Protein AF-A0A072PCY0-F1 (afdb_monomer_lite)

Organism: NCBI:txid1182545

InterPro domains:
  IPR051957 Cysteine-rich secretory LCCL domain-containing protein [PTHR31331] (2-323)

Structure (mmCIF, N/CA/C/O backbone):
data_AF-A0A072PCY0-F1
#
_entry.id   AF-A0A072PCY0-F1
#
loop_
_atom_site.group_PDB
_atom_site.id
_atom_site.type_symbol
_atom_site.label_atom_id
_atom_site.label_alt_id
_atom_site.label_comp_id
_atom_site.label_asym_id
_atom_site.label_entity_id
_atom_site.label_seq_id
_atom_site.pdbx_PDB_ins_code
_atom_site.Cartn_x
_atom_site.Cartn_y
_atom_site.Cartn_z
_atom_site.occupancy
_atom_site.B_iso_or_equiv
_atom_site.auth_seq_id
_atom_site.auth_comp_id
_atom_site.auth_asym_id
_atom_site.auth_atom_id
_atom_site.pdbx_PDB_model_num
ATOM 1 N N . MET A 1 1 ? 7.243 19.744 9.064 1.00 55.22 1 MET A N 1
ATOM 2 C CA . MET A 1 1 ? 6.684 19.142 10.300 1.00 55.22 1 MET A CA 1
ATOM 3 C C . MET A 1 1 ? 7.393 17.826 10.556 1.00 55.22 1 MET A C 1
ATOM 5 O O . MET A 1 1 ? 7.639 17.106 9.602 1.00 55.22 1 MET A O 1
ATOM 9 N N . SER A 1 2 ? 7.743 17.529 11.807 1.00 73.31 2 SER A N 1
ATOM 10 C CA . SER A 1 2 ? 8.363 16.251 12.183 1.00 73.31 2 SER A CA 1
ATOM 11 C C . SER A 1 2 ? 7.297 15.157 12.348 1.00 73.31 2 SER A C 1
ATOM 13 O O . SER A 1 2 ? 6.155 15.446 12.725 1.00 73.31 2 SER A O 1
ATOM 15 N N . ILE A 1 3 ? 7.662 13.894 12.121 1.00 78.81 3 ILE A N 1
ATOM 16 C CA . ILE A 1 3 ? 6.814 12.720 12.400 1.00 78.81 3 ILE A CA 1
ATOM 17 C C . ILE A 1 3 ? 6.257 12.798 13.831 1.00 78.81 3 ILE A C 1
ATOM 19 O O . ILE A 1 3 ? 5.054 12.646 14.044 1.00 78.81 3 ILE A O 1
ATOM 23 N N . ALA A 1 4 ? 7.105 13.172 14.797 1.00 76.50 4 ALA A N 1
ATOM 24 C CA . ALA A 1 4 ? 6.719 13.336 16.197 1.00 76.50 4 ALA A CA 1
ATOM 25 C C . ALA A 1 4 ? 5.616 14.391 16.387 1.00 76.50 4 ALA A C 1
ATOM 27 O O . ALA A 1 4 ? 4.654 14.156 17.114 1.00 76.50 4 ALA A O 1
ATOM 28 N N . THR A 1 5 ? 5.702 15.529 15.689 1.00 76.44 5 THR A N 1
ATOM 29 C CA . THR A 1 5 ? 4.671 16.580 15.779 1.00 76.44 5 THR A CA 1
ATOM 30 C C . THR A 1 5 ? 3.332 16.130 15.199 1.00 76.44 5 THR A C 1
ATOM 32 O O . THR A 1 5 ? 2.288 16.493 15.729 1.00 76.44 5 THR A O 1
ATOM 35 N N . THR A 1 6 ? 3.352 15.286 14.164 1.00 78.44 6 THR A N 1
ATOM 36 C CA . THR A 1 6 ? 2.127 14.757 13.552 1.00 78.44 6 THR A CA 1
ATOM 37 C C . THR A 1 6 ? 1.477 13.707 14.448 1.00 78.44 6 THR A C 1
ATOM 39 O O . THR A 1 6 ? 0.273 13.756 14.645 1.00 78.44 6 THR A O 1
ATOM 42 N N . ILE A 1 7 ? 2.255 12.808 15.065 1.00 78.62 7 ILE A N 1
ATOM 43 C CA . ILE A 1 7 ? 1.734 11.788 15.998 1.00 78.62 7 ILE A CA 1
ATOM 44 C C . ILE A 1 7 ? 1.055 12.427 17.220 1.00 78.62 7 ILE A C 1
ATOM 46 O O . ILE A 1 7 ? 0.099 11.869 17.757 1.00 78.62 7 ILE A O 1
ATOM 50 N N . LEU A 1 8 ? 1.512 13.610 17.641 1.00 78.25 8 LEU A N 1
ATOM 51 C CA . LEU A 1 8 ? 0.936 14.361 18.759 1.00 78.25 8 LEU A CA 1
ATOM 52 C C . LEU A 1 8 ? -0.260 15.248 18.365 1.00 78.25 8 LEU A C 1
ATOM 54 O O . LEU A 1 8 ? -0.908 15.802 19.252 1.00 78.25 8 LEU A O 1
ATOM 58 N N . LEU A 1 9 ? -0.610 15.342 17.075 1.00 79.44 9 LEU A N 1
ATOM 59 C CA . LEU A 1 9 ? -1.763 16.105 16.574 1.00 79.44 9 LEU A CA 1
ATOM 60 C C . LEU A 1 9 ? -3.090 15.811 17.314 1.00 79.44 9 LEU A C 1
ATOM 62 O O . LEU A 1 9 ? -3.794 16.769 17.636 1.00 79.44 9 LEU A O 1
ATOM 66 N N . PRO A 1 10 ? -3.430 14.555 17.682 1.00 79.25 10 PRO A N 1
ATOM 67 C CA . PRO A 1 10 ? -4.676 14.245 18.391 1.00 79.25 10 PRO A CA 1
ATOM 68 C C . PRO A 1 10 ? -4.754 14.812 19.814 1.00 79.25 10 PRO A C 1
ATOM 70 O O . PRO A 1 10 ? -5.796 14.719 20.462 1.00 79.25 10 PRO A O 1
ATOM 73 N N . LEU A 1 11 ? -3.652 15.350 20.353 1.00 76.88 11 LEU A N 1
ATOM 74 C CA . LEU A 1 11 ? -3.661 16.043 21.642 1.00 76.88 11 LEU A CA 1
ATOM 75 C C . LEU A 1 11 ? -4.241 17.458 21.532 1.00 76.88 11 LEU A C 1
ATOM 77 O O . LEU A 1 11 ? -4.737 17.980 22.532 1.00 76.88 11 LEU A O 1
ATOM 81 N N . PHE A 1 12 ? -4.194 18.049 20.336 1.00 77.94 12 PHE A N 1
ATOM 82 C CA . PHE A 1 12 ? -4.581 19.435 20.073 1.00 77.94 12 PHE A CA 1
ATOM 83 C C . PHE A 1 12 ? -5.841 19.529 19.209 1.00 77.94 12 PHE A C 1
ATOM 85 O O . PHE A 1 12 ? -6.680 20.395 19.452 1.00 77.94 12 PHE A O 1
ATOM 92 N N . GLU A 1 13 ? -6.008 18.614 18.252 1.00 77.25 13 GLU A N 1
ATOM 93 C CA . GLU A 1 13 ? -7.167 18.567 17.364 1.00 77.25 13 GLU A CA 1
ATOM 94 C C . GLU A 1 13 ? -8.293 17.722 17.972 1.00 77.25 13 GLU A C 1
ATOM 96 O O . GLU A 1 13 ? -8.093 16.568 18.355 1.00 77.25 13 GLU A O 1
ATOM 101 N N . LYS A 1 14 ? -9.496 18.300 18.066 1.00 71.62 14 LYS A N 1
ATOM 102 C CA . LYS A 1 14 ? -10.673 17.621 18.639 1.00 71.62 14 LYS A CA 1
ATOM 103 C C . LYS A 1 14 ? -11.536 16.957 17.568 1.00 71.62 14 LYS A C 1
ATOM 105 O O . LYS A 1 14 ? -12.314 16.063 17.894 1.00 71.62 14 LYS A O 1
ATOM 110 N N . SER A 1 15 ? -11.419 17.384 16.310 1.00 81.31 15 SER A N 1
ATOM 111 C CA . SER A 1 15 ? -12.177 16.821 15.197 1.00 81.31 15 SER A CA 1
ATOM 112 C C . SER A 1 15 ? -11.509 15.560 14.647 1.00 81.31 15 SER A C 1
ATOM 114 O O . SER A 1 15 ? -10.400 15.621 14.119 1.00 81.31 15 SER A O 1
ATOM 116 N N . SER A 1 16 ? -12.210 14.421 14.695 1.00 81.31 16 SER A N 1
ATOM 117 C CA . SER A 1 16 ? -11.769 13.164 14.063 1.00 81.31 16 SER A CA 1
ATOM 118 C C . SER A 1 16 ? -11.502 13.339 12.566 1.00 81.31 16 SER A C 1
ATOM 120 O O . SER A 1 16 ? -10.479 12.889 12.057 1.00 81.31 16 SER A O 1
ATOM 122 N N . THR A 1 17 ? -12.389 14.056 11.872 1.00 84.75 17 THR A N 1
ATOM 123 C CA . THR A 1 17 ? -12.259 14.315 10.433 1.00 84.75 17 THR A CA 1
ATOM 124 C C . THR A 1 17 ? -11.087 15.251 10.145 1.00 84.75 17 THR A C 1
ATOM 126 O O . THR A 1 17 ? -10.336 15.017 9.204 1.00 84.75 17 THR A O 1
ATOM 129 N N . GLY A 1 18 ? -10.887 16.284 10.973 1.00 83.75 18 GLY A N 1
ATOM 130 C CA . GLY A 1 18 ? -9.749 17.196 10.838 1.00 83.75 18 GLY A CA 1
ATOM 131 C C . GLY A 1 18 ? -8.416 16.476 11.039 1.00 83.75 18 GLY A C 1
ATOM 132 O O . GLY A 1 18 ? -7.523 16.582 10.200 1.00 83.75 18 GLY A O 1
ATOM 133 N N . CYS A 1 19 ? -8.314 15.676 12.104 1.00 84.00 19 CYS A N 1
ATOM 134 C CA . CYS A 1 19 ? -7.121 14.890 12.403 1.00 84.00 19 CYS A CA 1
ATOM 135 C C . CYS A 1 19 ? -6.789 13.914 11.265 1.00 84.00 19 CYS A C 1
ATOM 137 O O . CYS A 1 19 ? -5.645 13.875 10.814 1.00 84.00 19 CYS A O 1
ATOM 139 N N . PHE A 1 20 ? -7.794 13.198 10.751 1.00 89.06 20 PHE A N 1
ATOM 140 C CA . PHE A 1 20 ? -7.643 12.291 9.616 1.00 89.06 20 PHE A CA 1
ATOM 141 C C . PHE A 1 20 ? -7.137 13.007 8.357 1.00 89.06 20 PHE A C 1
ATOM 143 O O . PHE A 1 20 ? -6.093 12.640 7.819 1.00 89.06 20 PHE A O 1
ATOM 150 N N . SER A 1 21 ? -7.849 14.041 7.899 1.00 89.31 21 SER A N 1
ATOM 151 C CA . SER A 1 21 ? -7.550 14.711 6.629 1.00 89.31 21 SER A CA 1
ATOM 152 C C . SER A 1 21 ? -6.189 15.405 6.645 1.00 89.31 21 SER A C 1
ATOM 154 O O . SER A 1 21 ? -5.438 15.317 5.672 1.00 89.31 21 SER A O 1
ATOM 156 N N . VAL A 1 22 ? -5.839 16.059 7.759 1.00 89.19 22 VAL A N 1
ATOM 157 C CA . VAL A 1 22 ? -4.533 16.713 7.922 1.00 89.19 22 VAL A CA 1
ATOM 158 C C . VAL A 1 22 ? -3.416 15.674 7.952 1.00 89.19 22 VAL A C 1
ATOM 160 O O . VAL A 1 22 ? -2.436 15.818 7.222 1.00 89.19 22 VAL A O 1
ATOM 163 N N . ALA A 1 23 ? -3.563 14.610 8.747 1.00 90.88 23 ALA A N 1
ATOM 164 C CA . ALA A 1 23 ? -2.548 13.568 8.847 1.00 90.88 23 ALA A CA 1
ATOM 165 C C . ALA A 1 23 ? -2.307 12.869 7.507 1.00 90.88 23 ALA A C 1
ATOM 167 O O . ALA A 1 23 ? -1.157 12.723 7.100 1.00 90.88 23 ALA A O 1
ATOM 168 N N . LEU A 1 24 ? -3.375 12.493 6.799 1.00 91.44 24 LEU A N 1
ATOM 169 C CA . LEU A 1 24 ? -3.277 11.867 5.485 1.00 91.44 24 LEU A CA 1
ATOM 170 C C . LEU A 1 24 ? -2.568 12.782 4.482 1.00 91.44 24 LEU A C 1
ATOM 172 O O . LEU A 1 24 ? -1.666 12.329 3.786 1.00 91.44 24 LEU A O 1
ATOM 176 N N . THR A 1 25 ? -2.940 14.063 4.428 1.00 92.12 25 THR A N 1
ATOM 177 C CA . THR A 1 25 ? -2.330 15.029 3.500 1.00 92.12 25 THR A CA 1
ATOM 178 C C . THR A 1 25 ? -0.838 15.193 3.781 1.00 92.12 25 THR A C 1
ATOM 180 O O . THR A 1 25 ? -0.027 15.148 2.858 1.00 92.12 25 THR A O 1
ATOM 183 N N . ILE A 1 26 ? -0.458 15.332 5.057 1.00 92.62 26 ILE A N 1
ATOM 184 C CA . ILE A 1 26 ? 0.948 15.434 5.469 1.00 92.62 26 ILE A CA 1
ATOM 185 C C . ILE A 1 26 ? 1.715 14.173 5.075 1.00 92.62 26 ILE A C 1
ATOM 187 O O . ILE A 1 26 ? 2.792 14.278 4.497 1.00 92.62 26 ILE A O 1
ATOM 191 N N . VAL A 1 27 ? 1.171 12.995 5.382 1.00 94.00 27 VAL A N 1
ATOM 192 C CA . VAL A 1 27 ? 1.822 11.715 5.087 1.00 94.00 27 VAL A CA 1
ATOM 193 C C . VAL A 1 27 ? 1.963 11.510 3.581 1.00 94.00 27 VAL A C 1
ATOM 195 O O . VAL A 1 27 ? 3.051 11.183 3.122 1.00 94.00 27 VAL A O 1
ATOM 198 N N . PHE A 1 28 ? 0.911 11.769 2.804 1.00 94.88 28 PHE A N 1
ATOM 199 C CA . PHE A 1 28 ? 0.942 11.655 1.348 1.00 94.88 28 PHE A CA 1
ATOM 200 C C . PHE A 1 28 ? 2.021 12.553 0.737 1.00 94.88 28 PHE A C 1
ATOM 202 O O . PHE A 1 28 ? 2.861 12.077 -0.024 1.00 94.88 28 PHE A O 1
ATOM 209 N N . LEU A 1 29 ? 2.039 13.840 1.105 1.00 93.44 29 LEU A N 1
ATOM 210 C CA . LEU A 1 29 ? 3.037 14.787 0.605 1.00 93.44 29 LEU A CA 1
ATOM 211 C C . LEU A 1 29 ? 4.450 14.415 1.059 1.00 93.44 29 LEU A C 1
ATOM 213 O O . LEU A 1 29 ? 5.394 14.561 0.290 1.00 93.44 29 LEU A O 1
ATOM 217 N N . HIS A 1 30 ? 4.604 13.911 2.284 1.00 93.31 30 HIS A N 1
ATOM 218 C CA . HIS A 1 30 ? 5.897 13.447 2.772 1.00 93.31 30 HIS A CA 1
ATOM 219 C C . HIS A 1 30 ? 6.414 12.266 1.950 1.00 93.31 30 HIS A C 1
ATOM 221 O O . HIS A 1 30 ? 7.587 12.254 1.589 1.00 93.31 30 HIS A O 1
ATOM 227 N N . VAL A 1 31 ? 5.564 11.288 1.628 1.00 92.94 31 VAL A N 1
ATOM 228 C CA . VAL A 1 31 ? 5.978 10.182 0.762 1.00 92.94 31 VAL A CA 1
ATOM 229 C C . VAL A 1 31 ? 6.328 10.699 -0.627 1.00 92.94 31 VAL A C 1
ATOM 231 O O . VAL A 1 31 ? 7.458 10.511 -1.067 1.00 92.94 31 VAL A O 1
ATOM 234 N N . ALA A 1 32 ? 5.398 11.403 -1.272 1.00 92.38 32 ALA A N 1
ATOM 235 C CA . ALA A 1 32 ? 5.526 11.806 -2.667 1.00 92.38 32 ALA A CA 1
ATOM 236 C C . ALA A 1 32 ? 6.685 12.782 -2.935 1.00 92.38 32 ALA A C 1
ATOM 238 O O . ALA A 1 32 ? 7.187 12.822 -4.053 1.00 92.38 32 ALA A O 1
ATOM 239 N N . LEU A 1 33 ? 7.089 13.591 -1.946 1.00 91.25 33 LEU A N 1
ATOM 240 C CA . LEU A 1 33 ? 8.089 14.649 -2.133 1.00 91.25 33 LEU A CA 1
ATOM 241 C C . LEU A 1 33 ? 9.406 14.413 -1.383 1.00 91.25 33 LEU A C 1
ATOM 243 O O . LEU A 1 33 ? 10.384 15.091 -1.692 1.00 91.25 33 LEU A O 1
ATOM 247 N N . ILE A 1 34 ? 9.433 13.539 -0.368 1.00 90.06 34 ILE A N 1
ATOM 248 C CA . ILE A 1 34 ? 10.577 13.424 0.551 1.00 90.06 34 ILE A CA 1
ATOM 249 C C . ILE A 1 34 ? 11.052 11.981 0.683 1.00 90.06 34 ILE A C 1
ATOM 251 O O . ILE A 1 34 ? 12.166 11.675 0.273 1.00 90.06 34 ILE A O 1
ATOM 255 N N . SER A 1 35 ? 10.264 11.108 1.317 1.00 88.25 35 SER A N 1
ATOM 256 C CA . SER A 1 35 ? 10.783 9.800 1.737 1.00 88.25 35 SER A CA 1
ATOM 257 C C . SER A 1 35 ? 10.869 8.791 0.608 1.00 88.25 35 SER A C 1
ATOM 259 O O . SER A 1 35 ? 11.716 7.909 0.676 1.00 88.25 35 SER A O 1
ATOM 261 N N . ASP A 1 36 ? 9.967 8.871 -0.370 1.00 88.12 36 ASP A N 1
ATOM 262 C CA . ASP A 1 36 ? 9.879 7.861 -1.418 1.00 88.12 36 ASP A CA 1
ATOM 263 C C . ASP A 1 36 ? 9.218 8.428 -2.692 1.00 88.12 36 ASP A C 1
ATOM 265 O O . ASP A 1 36 ? 8.115 8.013 -3.067 1.00 88.12 36 ASP A O 1
ATOM 269 N N . PRO A 1 37 ? 9.835 9.454 -3.314 1.00 89.56 37 PRO A N 1
ATOM 270 C CA . PRO A 1 37 ? 9.244 10.146 -4.450 1.00 89.56 37 PRO A CA 1
ATOM 271 C C . PRO A 1 37 ? 9.085 9.218 -5.668 1.00 89.56 37 PRO A C 1
ATOM 273 O O . PRO A 1 37 ? 9.815 8.230 -5.787 1.00 89.56 37 PRO A O 1
ATOM 276 N N . PRO A 1 38 ? 8.155 9.536 -6.589 1.00 87.06 38 PRO A N 1
ATOM 277 C CA . PRO A 1 38 ? 8.008 8.826 -7.855 1.00 87.06 38 PRO A CA 1
ATOM 278 C C . PRO A 1 38 ? 9.331 8.754 -8.617 1.00 87.06 38 PRO A C 1
ATOM 280 O O . PRO A 1 38 ? 10.067 9.737 -8.676 1.00 87.06 38 PRO A O 1
ATOM 283 N N . ASP A 1 39 ? 9.598 7.594 -9.209 1.00 80.19 39 ASP A N 1
ATOM 284 C CA . ASP A 1 39 ? 10.844 7.279 -9.908 1.00 80.19 39 ASP A CA 1
ATOM 285 C C . ASP A 1 39 ? 10.510 6.804 -11.328 1.00 80.19 39 ASP A C 1
ATOM 287 O O . ASP A 1 39 ? 10.513 5.614 -11.639 1.00 80.19 39 ASP A O 1
ATOM 291 N N . GLU A 1 40 ? 10.067 7.750 -12.158 1.00 74.94 40 GLU A N 1
ATOM 292 C CA . GLU A 1 40 ? 9.733 7.527 -13.565 1.00 74.94 40 GLU A CA 1
ATOM 293 C C . GLU A 1 40 ? 10.858 8.073 -14.462 1.00 74.94 40 GLU A C 1
ATOM 295 O O . GLU A 1 40 ? 11.396 9.148 -14.184 1.00 74.94 40 GLU A O 1
ATOM 300 N N . PRO A 1 41 ? 11.190 7.400 -15.581 1.00 66.00 41 PRO A N 1
ATOM 301 C CA . PRO A 1 41 ? 12.341 7.750 -16.422 1.00 66.00 41 PRO A CA 1
ATOM 302 C C . PRO A 1 41 ? 12.261 9.148 -17.058 1.00 66.00 41 PRO A C 1
ATOM 304 O O . PRO A 1 41 ? 13.272 9.679 -17.505 1.00 66.00 41 PRO A O 1
ATOM 307 N N . ALA A 1 42 ? 11.071 9.756 -17.099 1.00 68.44 42 ALA A N 1
ATOM 308 C CA . ALA A 1 42 ? 10.843 11.098 -17.632 1.00 68.44 42 ALA A CA 1
ATOM 309 C C . ALA A 1 42 ? 11.036 12.229 -16.597 1.00 68.44 42 ALA A C 1
ATOM 311 O O . ALA A 1 42 ? 10.854 13.397 -16.938 1.00 68.44 42 ALA A O 1
ATOM 312 N N . ILE A 1 43 ? 11.373 11.915 -15.341 1.00 77.25 43 ILE A N 1
ATOM 313 C CA . ILE A 1 43 ? 11.517 12.912 -14.273 1.00 77.25 43 ILE A CA 1
ATOM 314 C C . ILE A 1 43 ? 12.872 13.616 -14.395 1.00 77.25 43 ILE A C 1
ATOM 316 O O . ILE A 1 43 ? 13.926 13.022 -14.188 1.00 77.25 43 ILE A O 1
ATOM 320 N N . SER A 1 44 ? 12.841 14.916 -14.691 1.00 73.69 44 SER A N 1
ATOM 321 C CA . SER A 1 44 ? 14.033 15.760 -14.855 1.00 73.69 44 SER A CA 1
ATOM 322 C C . SER A 1 44 ? 14.366 16.597 -13.613 1.00 73.69 44 SER A C 1
ATOM 324 O O . SER A 1 44 ? 15.478 17.113 -13.478 1.00 73.69 44 SER A O 1
ATOM 326 N N . GLY A 1 45 ? 13.425 16.726 -12.670 1.00 82.88 45 GLY A N 1
ATOM 327 C CA . GLY A 1 45 ? 13.658 17.417 -11.404 1.00 82.88 45 GLY A CA 1
ATOM 328 C C . GLY A 1 45 ? 12.421 17.561 -10.518 1.00 82.88 45 GLY A C 1
ATOM 329 O O . GLY A 1 45 ? 11.355 17.011 -10.777 1.00 82.88 45 GLY A O 1
ATOM 330 N N . PHE A 1 46 ? 12.557 18.359 -9.454 1.00 87.62 46 PHE A N 1
ATOM 331 C CA . PHE A 1 46 ? 11.527 18.528 -8.417 1.00 87.62 46 PHE A CA 1
ATOM 332 C C . PHE A 1 46 ? 10.163 19.008 -8.944 1.00 87.62 46 PHE A C 1
ATOM 334 O O . PHE A 1 46 ? 9.126 18.638 -8.398 1.00 87.62 46 PHE A O 1
ATOM 341 N N . LYS A 1 47 ? 10.143 19.830 -10.002 1.00 88.44 47 LYS A N 1
ATOM 342 C CA . LYS A 1 47 ? 8.889 20.327 -10.592 1.00 88.44 47 LYS A CA 1
ATOM 343 C C . LYS A 1 47 ? 8.041 19.186 -11.155 1.00 88.44 47 LYS A C 1
ATOM 345 O O . LYS A 1 47 ? 6.836 19.177 -10.925 1.00 88.44 47 LYS A O 1
ATOM 350 N N . ASP A 1 48 ? 8.674 18.211 -11.801 1.00 86.69 48 ASP A N 1
ATOM 351 C CA . ASP A 1 48 ? 7.987 17.052 -12.374 1.00 86.69 48 ASP A CA 1
ATOM 352 C C . ASP A 1 48 ? 7.412 16.174 -11.260 1.00 86.69 48 ASP A C 1
ATOM 354 O O . ASP A 1 48 ? 6.238 15.810 -11.299 1.00 86.69 48 ASP A O 1
ATOM 358 N N . ILE A 1 49 ? 8.196 15.945 -10.199 1.00 88.69 49 ILE A N 1
ATOM 359 C CA . ILE A 1 49 ? 7.750 15.236 -8.990 1.00 88.69 49 ILE A CA 1
ATOM 360 C C . ILE A 1 49 ? 6.521 15.922 -8.382 1.00 88.69 49 ILE A C 1
ATOM 362 O O . ILE A 1 49 ? 5.533 15.264 -8.055 1.00 88.69 49 ILE A O 1
ATOM 366 N N . PHE A 1 50 ? 6.550 17.251 -8.253 1.00 90.12 50 PHE A N 1
ATOM 367 C CA . PHE A 1 50 ? 5.427 18.009 -7.710 1.00 90.12 50 PHE A CA 1
ATOM 368 C C . PHE A 1 50 ? 4.179 17.911 -8.600 1.00 90.12 50 PHE A C 1
ATOM 370 O O . PHE A 1 50 ? 3.078 17.691 -8.091 1.00 90.12 50 PHE A O 1
ATOM 377 N N . CYS A 1 51 ? 4.337 18.020 -9.922 1.00 90.00 51 CYS A N 1
ATOM 378 C CA . CYS A 1 51 ? 3.249 17.826 -10.878 1.00 90.00 51 CYS A CA 1
ATOM 379 C C . CYS A 1 51 ? 2.628 16.427 -10.747 1.00 90.00 51 CYS A C 1
ATOM 381 O O . CYS A 1 51 ? 1.411 16.320 -10.585 1.00 90.00 51 CYS A O 1
ATOM 383 N N . ILE A 1 52 ? 3.443 15.371 -10.706 1.00 90.62 52 ILE A N 1
ATOM 384 C CA . ILE A 1 52 ? 2.980 13.989 -10.513 1.00 90.62 52 ILE A CA 1
ATOM 385 C C . ILE A 1 52 ? 2.234 13.841 -9.177 1.00 90.62 52 ILE A C 1
ATOM 387 O O . ILE A 1 52 ? 1.111 13.331 -9.141 1.00 90.62 52 ILE A O 1
ATOM 391 N N . ALA A 1 53 ? 2.809 14.340 -8.080 1.00 91.62 53 ALA A N 1
ATOM 392 C CA . ALA A 1 53 ? 2.193 14.289 -6.756 1.00 91.62 53 ALA A CA 1
ATOM 393 C C . ALA A 1 53 ? 0.831 15.008 -6.729 1.00 91.62 53 ALA A C 1
ATOM 395 O O . ALA A 1 53 ? -0.141 14.482 -6.180 1.00 91.62 53 ALA A O 1
ATOM 396 N N . SER A 1 54 ? 0.734 16.180 -7.368 1.00 90.88 54 SER A N 1
ATOM 397 C CA . SER A 1 54 ? -0.517 16.941 -7.474 1.00 90.88 54 SER A CA 1
ATOM 398 C C . SER A 1 54 ? -1.587 16.234 -8.313 1.00 90.88 54 SER A C 1
ATOM 400 O O . SER A 1 54 ? -2.768 16.318 -7.983 1.00 90.88 54 SER A O 1
ATOM 402 N N . GLY A 1 55 ? -1.194 15.471 -9.338 1.00 91.12 55 GLY A N 1
ATOM 403 C CA . GLY A 1 55 ? -2.122 14.635 -10.102 1.00 91.12 55 GLY A CA 1
ATOM 404 C C . GLY A 1 55 ? -2.668 13.456 -9.289 1.00 91.12 55 GLY A C 1
ATOM 405 O O . GLY A 1 55 ? -3.819 13.055 -9.457 1.00 91.12 55 GLY A O 1
ATOM 406 N N . ARG A 1 56 ? -1.867 12.923 -8.359 1.00 93.69 56 ARG A N 1
ATOM 407 C CA . ARG A 1 56 ? -2.213 11.739 -7.556 1.00 93.69 56 ARG A CA 1
ATOM 408 C C . ARG A 1 56 ? -2.987 12.061 -6.273 1.00 93.69 56 ARG A C 1
ATOM 410 O O . ARG A 1 56 ? -3.744 11.215 -5.799 1.00 93.69 56 ARG A O 1
ATOM 417 N N . ILE A 1 57 ? -2.843 13.266 -5.712 1.00 92.88 57 ILE A N 1
ATOM 418 C CA . ILE A 1 57 ? -3.420 13.597 -4.397 1.00 92.88 57 ILE A CA 1
ATOM 419 C C . ILE A 1 57 ? -4.954 13.622 -4.387 1.00 92.88 57 ILE A C 1
ATOM 421 O O . ILE A 1 57 ? -5.561 13.139 -3.438 1.00 92.88 57 ILE A O 1
ATOM 425 N N . LEU A 1 58 ? -5.604 14.139 -5.434 1.00 91.25 58 LEU A N 1
ATOM 426 C CA . LEU A 1 58 ? -7.069 14.216 -5.500 1.00 91.25 58 LEU A CA 1
ATOM 427 C C . LEU A 1 58 ? -7.742 12.832 -5.469 1.00 91.25 58 LEU A C 1
ATOM 429 O O . LEU A 1 58 ? -8.574 12.607 -4.583 1.00 91.25 58 LEU A O 1
ATOM 433 N N . PRO A 1 59 ? -7.391 11.880 -6.359 1.00 92.56 59 PRO A N 1
ATOM 434 C CA . PRO A 1 59 ? -7.957 10.537 -6.286 1.00 92.56 59 PRO A CA 1
ATOM 435 C C . PRO A 1 59 ? -7.562 9.816 -4.988 1.00 92.56 59 PRO A C 1
ATOM 437 O O . PRO A 1 59 ? -8.384 9.091 -4.424 1.00 92.56 59 PRO A O 1
ATOM 440 N N . ALA A 1 60 ? -6.364 10.072 -4.445 1.00 93.69 60 ALA A N 1
ATOM 441 C CA . ALA A 1 60 ? -5.950 9.529 -3.151 1.00 93.69 60 ALA A CA 1
ATOM 442 C C . ALA A 1 60 ? -6.835 10.026 -1.994 1.00 93.69 60 ALA A C 1
ATOM 444 O O . ALA A 1 60 ? -7.280 9.225 -1.173 1.00 93.69 60 ALA A O 1
ATOM 445 N N . VAL A 1 61 ? -7.147 11.324 -1.944 1.00 92.00 61 VAL A N 1
ATOM 446 C CA . VAL A 1 61 ? -8.037 11.911 -0.930 1.00 92.00 61 VAL A CA 1
ATOM 447 C C . VAL A 1 61 ? -9.463 11.382 -1.078 1.00 92.00 61 VAL A C 1
ATOM 449 O O . VAL A 1 61 ? -10.097 11.083 -0.066 1.00 92.00 61 VAL A O 1
ATOM 452 N N . ALA A 1 62 ? -9.970 11.210 -2.301 1.00 92.88 62 ALA A N 1
ATOM 453 C CA . ALA A 1 62 ? -11.301 10.642 -2.531 1.00 92.88 62 ALA A CA 1
ATOM 454 C C . ALA A 1 62 ? -11.399 9.186 -2.035 1.00 92.88 62 ALA A C 1
ATOM 456 O O . ALA A 1 62 ? -12.334 8.824 -1.309 1.00 92.88 62 ALA A O 1
ATOM 457 N N . LEU A 1 63 ? -10.392 8.366 -2.351 1.00 93.75 63 LEU A N 1
ATOM 458 C CA . LEU A 1 63 ? -10.281 7.000 -1.844 1.00 93.75 63 LEU A CA 1
ATOM 459 C C . LEU A 1 63 ? -10.190 6.982 -0.314 1.00 93.75 63 LEU A C 1
ATOM 461 O O . LEU A 1 63 ? -10.947 6.274 0.346 1.00 93.75 63 LEU A O 1
ATOM 465 N N . ALA A 1 64 ? -9.291 7.777 0.261 1.00 92.31 64 ALA A N 1
ATOM 466 C CA . ALA A 1 64 ? -9.090 7.816 1.701 1.00 92.31 64 ALA A CA 1
ATOM 467 C C . ALA A 1 64 ? -10.323 8.344 2.445 1.00 92.31 64 ALA A C 1
ATOM 469 O O . ALA A 1 64 ? -10.629 7.864 3.530 1.00 92.31 64 ALA A O 1
ATOM 470 N N . THR A 1 65 ? -11.075 9.272 1.849 1.00 91.25 65 THR A N 1
ATOM 471 C CA . THR A 1 65 ? -12.369 9.725 2.378 1.00 91.25 65 THR A CA 1
ATOM 472 C C . THR A 1 65 ? -13.379 8.582 2.390 1.00 91.25 65 THR A C 1
ATOM 474 O O . THR A 1 65 ? -14.056 8.374 3.392 1.00 91.25 65 THR A O 1
ATOM 477 N N . THR A 1 66 ? -13.441 7.785 1.322 1.00 92.56 66 THR A N 1
ATOM 478 C CA . THR A 1 66 ? -14.304 6.593 1.268 1.00 92.56 66 THR A CA 1
ATOM 479 C C . THR A 1 66 ? -13.921 5.592 2.357 1.00 92.56 66 THR A C 1
ATOM 481 O O . THR A 1 66 ? -14.778 5.119 3.101 1.00 92.56 66 THR A O 1
ATOM 484 N N . VAL A 1 67 ? -12.622 5.330 2.516 1.00 92.06 67 VAL A N 1
ATOM 485 C CA . VAL A 1 67 ? -12.092 4.487 3.595 1.00 92.06 67 VAL A CA 1
ATOM 486 C C . VAL A 1 67 ? -12.440 5.059 4.969 1.00 92.06 67 VAL A C 1
ATOM 488 O O . VAL A 1 67 ? -12.827 4.306 5.863 1.00 92.06 67 VAL A O 1
ATOM 491 N N . TYR A 1 68 ? -12.341 6.377 5.148 1.00 91.06 68 TYR A N 1
ATOM 492 C CA . TYR A 1 68 ? -12.698 7.024 6.400 1.00 91.06 68 TYR A CA 1
ATOM 493 C C . TYR A 1 68 ? -14.163 6.779 6.741 1.00 91.06 68 TYR A C 1
ATOM 495 O O . TYR A 1 68 ? -14.444 6.265 7.817 1.00 91.06 68 TYR A O 1
ATOM 503 N N . LEU A 1 69 ? -15.076 7.069 5.816 1.00 89.69 69 LEU A N 1
ATOM 504 C CA . LEU A 1 69 ? -16.515 6.931 6.037 1.00 89.69 69 LEU A CA 1
ATOM 505 C C . LEU A 1 69 ? -16.941 5.476 6.283 1.00 89.69 69 LEU A C 1
ATOM 507 O O . LEU A 1 69 ? -17.794 5.225 7.126 1.00 89.69 69 LEU A O 1
ATOM 511 N N . VAL A 1 70 ? -16.346 4.514 5.569 1.00 87.94 70 VAL A N 1
ATOM 512 C CA . VAL A 1 70 ? -16.775 3.104 5.623 1.00 87.94 70 VAL A CA 1
ATOM 513 C C . VAL A 1 70 ? -16.091 2.319 6.744 1.00 87.94 70 VAL A C 1
ATOM 515 O O . VAL A 1 70 ? -16.714 1.446 7.344 1.00 87.94 70 VAL A O 1
ATOM 518 N N . CYS A 1 71 ? -14.816 2.597 7.027 1.00 87.38 71 CYS A N 1
ATOM 519 C CA . CYS A 1 71 ? -14.005 1.746 7.899 1.00 87.38 71 CYS A CA 1
ATOM 520 C C . CYS A 1 71 ? -13.532 2.434 9.185 1.00 87.38 71 CYS A C 1
ATOM 522 O O . CYS A 1 71 ? -13.341 1.760 10.191 1.00 87.38 71 CYS A O 1
ATOM 524 N N . ILE A 1 72 ? -13.300 3.749 9.179 1.00 83.88 72 ILE A N 1
ATOM 525 C CA . ILE A 1 72 ? -12.613 4.432 10.294 1.00 83.88 72 ILE A CA 1
ATOM 526 C C . ILE A 1 72 ? -13.603 5.234 11.144 1.00 83.88 72 ILE A C 1
ATOM 528 O O . ILE A 1 72 ? -13.509 5.249 12.368 1.00 83.88 72 ILE A O 1
ATOM 532 N N . GLN A 1 73 ? -14.587 5.876 10.524 1.00 82.81 73 GLN A N 1
ATOM 533 C CA . GLN A 1 73 ? -15.509 6.797 11.176 1.00 82.81 73 GLN A CA 1
ATOM 534 C C . GLN A 1 73 ? -16.216 6.136 12.368 1.00 82.81 73 GLN A C 1
ATOM 536 O O . GLN A 1 73 ? -16.141 6.651 13.484 1.00 82.81 73 GLN A O 1
ATOM 541 N N . ASP A 1 74 ? -16.799 4.954 12.173 1.00 74.62 74 ASP A N 1
ATOM 542 C CA . ASP A 1 74 ? -17.515 4.227 13.229 1.00 74.62 74 ASP A CA 1
ATOM 543 C C . ASP A 1 74 ? -16.596 3.748 14.365 1.00 74.62 74 ASP A C 1
ATOM 545 O O . ASP A 1 74 ? -17.007 3.684 15.529 1.00 74.62 74 ASP A O 1
ATOM 549 N N . ALA A 1 75 ? -15.333 3.430 14.057 1.00 69.69 75 ALA A N 1
ATOM 550 C CA . ALA A 1 75 ? -14.353 2.999 15.051 1.00 69.69 75 ALA A CA 1
ATOM 551 C C . ALA A 1 75 ? -13.885 4.157 15.952 1.00 69.69 75 ALA A C 1
ATOM 553 O O . ALA A 1 75 ? -13.533 3.922 17.113 1.00 69.69 75 ALA A O 1
ATOM 554 N N . HIS A 1 76 ? -13.934 5.393 15.441 1.00 67.94 76 HIS A N 1
ATOM 555 C CA . HIS A 1 76 ? -13.383 6.599 16.070 1.00 67.94 76 HIS A CA 1
ATOM 556 C C . HIS A 1 76 ? -14.444 7.637 16.484 1.00 67.94 76 HIS A C 1
ATOM 558 O O . HIS A 1 76 ? -14.091 8.776 16.803 1.00 67.94 76 HIS A O 1
ATOM 564 N N . GLN A 1 77 ? -15.729 7.262 16.525 1.00 66.81 77 GLN A N 1
ATOM 565 C CA . GLN A 1 77 ? -16.830 8.109 17.002 1.00 66.81 77 GLN A CA 1
ATOM 566 C C . GLN A 1 77 ? -17.285 7.799 18.445 1.00 66.81 77 GLN A C 1
ATOM 568 O O . GLN A 1 77 ? -17.337 6.652 18.898 1.00 66.81 77 GLN A O 1
ATOM 573 N N . GLY A 1 78 ? -17.678 8.851 19.176 1.00 62.44 78 GLY A N 1
ATOM 574 C CA . GLY A 1 78 ? -18.307 8.769 20.503 1.00 62.44 78 GLY A CA 1
ATOM 575 C C . GLY A 1 78 ? -17.353 8.393 21.648 1.00 62.44 78 GLY A C 1
ATOM 576 O O . GLY A 1 78 ? -16.146 8.591 21.569 1.00 62.44 78 GLY A O 1
ATOM 577 N N . ARG A 1 79 ? -17.878 7.802 22.738 1.00 52.38 79 ARG A N 1
ATOM 578 C CA . ARG A 1 79 ? -17.083 7.366 23.920 1.00 52.38 79 ARG A CA 1
ATOM 579 C C . ARG A 1 79 ? -16.050 6.267 23.620 1.00 52.38 79 ARG A C 1
ATOM 581 O O . ARG A 1 79 ? -15.305 5.869 24.509 1.00 52.38 79 ARG A O 1
ATOM 588 N N . ARG A 1 80 ? -16.036 5.743 22.391 1.00 56.69 80 ARG A N 1
ATOM 589 C CA . ARG A 1 80 ? -15.071 4.748 21.905 1.00 56.69 80 ARG A CA 1
ATOM 590 C C . ARG A 1 80 ? -13.777 5.393 21.393 1.00 56.69 80 ARG A C 1
ATOM 592 O O . ARG A 1 80 ? -12.784 4.694 21.212 1.00 56.69 80 ARG A O 1
ATOM 599 N N . GLN A 1 81 ? -13.776 6.718 21.233 1.00 62.88 81 GLN A N 1
ATOM 600 C CA . GLN A 1 81 ? -12.623 7.523 20.863 1.00 62.88 81 GLN A CA 1
ATOM 601 C C . GLN A 1 81 ? -11.749 7.796 22.091 1.00 62.88 81 GLN A C 1
ATOM 603 O O . GLN A 1 81 ? -12.115 8.551 22.991 1.00 62.88 81 GLN A O 1
ATOM 608 N N . THR A 1 82 ? -10.555 7.211 22.117 1.00 71.62 82 THR A N 1
ATOM 609 C CA . THR A 1 82 ? -9.519 7.605 23.078 1.00 71.62 82 THR A CA 1
ATOM 610 C C . THR A 1 82 ? -8.427 8.372 22.342 1.00 71.62 82 THR A C 1
ATOM 612 O O . THR A 1 82 ? -8.136 8.102 21.177 1.00 71.62 82 THR A O 1
ATOM 615 N N . ARG A 1 83 ? -7.771 9.334 22.999 1.00 78.19 83 ARG A N 1
ATOM 616 C CA . ARG A 1 83 ? -6.576 9.971 22.408 1.00 78.19 83 ARG A CA 1
ATOM 617 C C . ARG A 1 83 ? -5.517 8.922 22.055 1.00 78.19 83 ARG A C 1
ATOM 619 O O . ARG A 1 83 ? -4.856 9.038 21.033 1.00 78.19 83 ARG A O 1
ATOM 626 N N . LEU A 1 84 ? -5.454 7.855 22.856 1.00 81.50 84 LEU A N 1
ATOM 627 C CA . LEU A 1 84 ? -4.592 6.700 22.639 1.00 81.50 84 LEU A CA 1
ATOM 628 C C . LEU A 1 84 ? -4.901 5.940 21.336 1.00 81.50 84 LEU A C 1
ATOM 630 O O . LEU A 1 84 ? -3.977 5.487 20.672 1.00 81.50 84 LEU A O 1
ATOM 634 N N . SER A 1 85 ? -6.171 5.799 20.933 1.00 85.19 85 SER A N 1
ATOM 635 C CA . SER A 1 85 ? -6.499 5.164 19.646 1.00 85.19 85 SER A CA 1
ATOM 636 C C . SER A 1 85 ? -6.029 5.998 18.458 1.00 85.19 85 SER A C 1
ATOM 638 O O . SER A 1 85 ? -5.498 5.427 17.514 1.00 85.19 85 SER A O 1
ATOM 640 N N . TRP A 1 86 ? -6.138 7.328 18.519 1.00 86.81 86 TRP A N 1
ATOM 641 C CA . TRP A 1 86 ? -5.657 8.202 17.443 1.00 86.81 86 TRP A CA 1
ATOM 642 C C . TRP A 1 86 ? -4.130 8.275 17.372 1.00 86.81 86 TRP A C 1
ATOM 644 O O . TRP A 1 86 ? -3.572 8.220 16.280 1.00 86.81 86 TRP A O 1
ATOM 654 N N . THR A 1 87 ? -3.430 8.341 18.508 1.00 88.31 87 THR A N 1
ATOM 655 C CA . THR A 1 87 ? -1.958 8.278 18.506 1.00 88.31 87 THR A CA 1
ATOM 656 C C . THR A 1 87 ? -1.461 6.930 17.986 1.00 88.31 87 THR A C 1
ATOM 658 O O . THR A 1 87 ? -0.503 6.883 17.214 1.00 88.31 87 THR A O 1
ATOM 661 N N . SER A 1 88 ? -2.146 5.839 18.340 1.00 90.31 88 SER A N 1
ATOM 662 C CA . SER A 1 88 ? -1.862 4.504 17.813 1.00 90.31 88 SER A CA 1
ATOM 663 C C . SER A 1 88 ? -2.129 4.417 16.307 1.00 90.31 88 SER A C 1
ATOM 665 O O . SER A 1 88 ? -1.292 3.916 15.559 1.00 90.31 88 SER A O 1
ATOM 667 N N . TRP A 1 89 ? -3.246 4.989 15.846 1.00 92.38 89 TRP A N 1
ATOM 668 C CA . TRP A 1 89 ? -3.589 5.087 14.428 1.00 92.38 89 TRP A CA 1
ATOM 669 C C . TRP A 1 89 ? -2.535 5.845 13.625 1.00 92.38 89 TRP A C 1
ATOM 671 O O . TRP A 1 89 ? -2.060 5.343 12.613 1.00 92.38 89 TRP A O 1
ATOM 681 N N . LEU A 1 90 ? -2.096 7.010 14.106 1.00 92.69 90 LEU A N 1
ATOM 682 C CA . LEU A 1 90 ? -1.053 7.801 13.448 1.00 92.69 90 LEU A CA 1
ATOM 683 C C . LEU A 1 90 ? 0.303 7.099 13.449 1.00 92.69 90 LEU A C 1
ATOM 685 O O . LEU A 1 90 ? 1.028 7.176 12.461 1.00 92.69 90 LEU A O 1
ATOM 689 N N . THR A 1 91 ? 0.641 6.394 14.532 1.00 92.00 91 THR A N 1
ATOM 690 C CA . THR A 1 91 ? 1.853 5.562 14.579 1.00 92.00 91 THR A CA 1
ATOM 691 C C . THR A 1 91 ? 1.797 4.475 13.506 1.00 92.00 91 THR A C 1
ATOM 693 O O . THR A 1 91 ? 2.773 4.275 12.782 1.00 92.00 91 THR A O 1
ATOM 696 N N . GLY A 1 92 ? 0.647 3.813 13.361 1.00 93.44 92 GLY A N 1
ATOM 697 C CA . GLY A 1 92 ? 0.396 2.855 12.289 1.00 93.44 92 GLY A CA 1
ATOM 698 C C . GLY A 1 92 ? 0.534 3.492 10.909 1.00 93.44 92 GLY A C 1
ATOM 699 O O . GLY A 1 92 ? 1.306 3.004 10.089 1.00 93.44 92 GLY A O 1
ATOM 700 N N . LEU A 1 93 ? -0.139 4.625 10.682 1.00 94.94 93 LEU A N 1
ATOM 701 C CA . LEU A 1 93 ? -0.127 5.365 9.417 1.00 94.94 93 LEU A CA 1
ATOM 702 C C . LEU A 1 93 ? 1.292 5.699 8.957 1.00 94.94 93 LEU A C 1
ATOM 704 O O . LEU A 1 93 ? 1.650 5.398 7.822 1.00 94.94 93 LEU A O 1
ATOM 708 N N . TRP A 1 94 ? 2.120 6.254 9.842 1.00 94.56 94 TRP A N 1
ATOM 709 C CA . TRP A 1 94 ? 3.521 6.542 9.532 1.00 94.56 94 TRP A CA 1
ATOM 710 C C . TRP A 1 94 ? 4.348 5.279 9.299 1.00 94.56 94 TRP A C 1
ATOM 712 O O . TRP A 1 94 ? 5.152 5.246 8.371 1.00 94.56 94 TRP A O 1
ATOM 722 N N . SER A 1 95 ? 4.137 4.233 10.102 1.00 92.44 95 SER A N 1
ATOM 723 C CA . SER A 1 95 ? 4.846 2.957 9.928 1.00 92.44 95 SER A CA 1
ATOM 724 C C . SER A 1 95 ? 4.559 2.347 8.554 1.00 92.44 95 SER A C 1
ATOM 726 O O . SER A 1 95 ? 5.467 1.846 7.898 1.00 92.44 95 SER A O 1
ATOM 728 N N . GLY A 1 96 ? 3.307 2.433 8.099 1.00 93.00 96 GLY A N 1
ATOM 729 C CA . GLY A 1 96 ? 2.893 1.949 6.788 1.00 93.00 96 GLY A CA 1
ATOM 730 C C . GLY A 1 96 ? 3.401 2.834 5.656 1.00 93.00 96 GLY A C 1
ATOM 731 O O . GLY A 1 96 ? 3.882 2.325 4.653 1.00 93.00 96 GLY A O 1
ATOM 732 N N . ALA A 1 97 ? 3.358 4.155 5.830 1.00 93.88 97 ALA A N 1
ATOM 733 C CA . ALA A 1 97 ? 3.833 5.106 4.827 1.00 93.88 97 ALA A CA 1
ATOM 734 C C . ALA A 1 97 ? 5.341 4.993 4.539 1.00 93.88 97 ALA A C 1
ATOM 736 O O . ALA A 1 97 ? 5.802 5.357 3.459 1.00 93.88 97 ALA A O 1
ATOM 737 N N . LEU A 1 98 ? 6.104 4.478 5.505 1.00 90.69 98 LEU A N 1
ATOM 738 C CA . LEU A 1 98 ? 7.544 4.243 5.413 1.00 90.69 98 LEU A CA 1
ATOM 739 C C . LEU A 1 98 ? 7.881 2.767 5.130 1.00 90.69 98 LEU A C 1
ATOM 741 O O . LEU A 1 98 ? 9.008 2.337 5.370 1.00 90.69 98 LEU A O 1
ATOM 745 N N . CYS A 1 99 ? 6.929 1.968 4.631 1.00 87.44 99 CYS A N 1
ATOM 746 C CA . CYS A 1 99 ? 7.122 0.529 4.434 1.00 87.44 99 CYS A CA 1
ATOM 747 C C . CYS A 1 99 ? 8.317 0.185 3.535 1.00 87.44 99 CYS A C 1
ATOM 749 O O . CYS A 1 99 ? 9.040 -0.759 3.846 1.00 87.44 99 CYS A O 1
ATOM 751 N N . ASN A 1 100 ? 8.573 0.958 2.477 1.00 83.44 100 ASN A N 1
ATOM 752 C CA . ASN A 1 100 ? 9.695 0.705 1.566 1.00 83.44 100 ASN A CA 1
ATOM 753 C C . ASN A 1 100 ? 11.046 1.012 2.210 1.00 83.44 100 ASN A C 1
ATOM 755 O O . ASN A 1 100 ? 11.991 0.251 2.024 1.00 83.44 100 ASN A O 1
ATOM 759 N N . PHE A 1 101 ? 11.115 2.054 3.044 1.00 77.69 101 PHE A N 1
ATOM 760 C CA . PHE A 1 101 ? 12.300 2.342 3.851 1.00 77.69 101 PHE A CA 1
ATOM 761 C C . PHE A 1 101 ? 12.622 1.170 4.788 1.00 77.69 101 PHE A C 1
ATOM 763 O O . PHE A 1 101 ? 13.761 0.711 4.856 1.00 77.69 101 PHE A O 1
ATOM 770 N N . PHE A 1 102 ? 11.607 0.624 5.468 1.00 73.06 102 PHE A N 1
ATOM 771 C CA . PHE A 1 102 ? 11.795 -0.584 6.272 1.00 73.06 102 PHE A CA 1
ATOM 772 C C . PHE A 1 102 ? 12.185 -1.788 5.409 1.00 73.06 102 PHE A C 1
ATOM 774 O O . PHE A 1 102 ? 13.075 -2.535 5.794 1.00 73.06 102 PHE A O 1
ATOM 781 N N . GLY A 1 103 ? 11.575 -1.958 4.234 1.00 70.88 103 GLY A N 1
ATOM 782 C CA . GLY A 1 103 ? 11.907 -3.020 3.283 1.00 70.88 103 GLY A CA 1
ATOM 783 C C . GLY A 1 103 ? 13.378 -3.013 2.863 1.00 70.88 103 GLY A C 1
ATOM 784 O O . GLY A 1 103 ? 14.024 -4.058 2.909 1.00 70.88 103 GLY A O 1
ATOM 785 N N . GLN A 1 104 ? 13.924 -1.843 2.532 1.00 69.31 104 GLN A N 1
ATOM 786 C CA . GLN A 1 104 ? 15.336 -1.672 2.169 1.00 69.31 104 GLN A CA 1
ATOM 787 C C . GLN A 1 104 ? 16.274 -2.043 3.326 1.00 69.31 104 GLN A C 1
ATOM 789 O O . GLN A 1 104 ? 17.212 -2.811 3.129 1.00 69.31 104 GLN A O 1
ATOM 794 N N . LEU A 1 105 ? 15.949 -1.630 4.560 1.00 63.94 105 LEU A N 1
ATOM 795 C CA . LEU A 1 105 ? 16.704 -2.031 5.758 1.00 63.94 105 LEU A CA 1
ATOM 796 C C . LEU A 1 105 ? 16.779 -3.556 5.952 1.00 63.94 105 LEU A C 1
ATOM 798 O O . LEU A 1 105 ? 17.707 -4.045 6.596 1.00 63.94 105 LEU A O 1
ATOM 802 N N . PHE A 1 106 ? 15.805 -4.311 5.433 1.00 64.75 106 PHE A N 1
ATOM 803 C CA . PHE A 1 106 ? 15.805 -5.775 5.472 1.00 64.75 106 PHE A CA 1
ATOM 804 C C . PHE A 1 106 ? 16.521 -6.419 4.272 1.00 64.75 106 PHE A C 1
ATOM 806 O O . PHE A 1 106 ? 16.987 -7.553 4.398 1.00 64.75 106 PHE A O 1
ATOM 813 N N . GLN A 1 107 ? 16.634 -5.724 3.134 1.00 64.00 107 GLN A N 1
ATOM 814 C CA . GLN A 1 107 ? 17.367 -6.197 1.952 1.00 64.00 107 GLN A CA 1
ATOM 815 C C . GLN A 1 107 ? 18.888 -6.113 2.138 1.00 64.00 107 GLN A C 1
ATOM 817 O O . GLN A 1 107 ? 19.587 -7.051 1.759 1.00 64.00 107 GLN A O 1
ATOM 822 N N . ASP A 1 108 ? 19.383 -5.074 2.817 1.00 61.97 108 ASP A N 1
ATOM 823 C CA . ASP A 1 108 ? 20.819 -4.870 3.085 1.00 61.97 108 ASP A CA 1
ATOM 824 C C . ASP A 1 108 ? 21.411 -5.863 4.108 1.00 61.97 108 ASP A C 1
ATOM 826 O O . ASP A 1 108 ? 22.610 -5.860 4.395 1.00 61.97 108 ASP A O 1
ATOM 830 N N . GLY A 1 109 ? 20.580 -6.753 4.655 1.00 58.03 109 GLY A N 1
ATOM 831 C CA . GLY A 1 109 ? 21.020 -7.897 5.435 1.00 58.03 109 GLY A CA 1
ATOM 832 C C . GLY A 1 109 ? 19.991 -8.337 6.466 1.00 58.03 109 GLY A C 1
ATOM 833 O O . GLY A 1 109 ? 19.571 -7.576 7.339 1.00 58.03 109 GLY A O 1
ATOM 834 N N . TRP A 1 110 ? 19.673 -9.630 6.456 1.00 68.19 110 TRP A N 1
ATOM 835 C CA . TRP A 1 110 ? 18.872 -10.300 7.483 1.00 68.19 110 TRP A CA 1
ATOM 836 C C . TRP A 1 110 ? 19.660 -10.500 8.782 1.00 68.19 110 TRP A C 1
ATOM 838 O O . TRP A 1 110 ? 19.786 -11.610 9.298 1.00 68.19 110 TRP A O 1
ATOM 848 N N . GLY A 1 111 ? 20.224 -9.421 9.321 1.00 77.38 111 GLY A N 1
ATOM 849 C CA . GLY A 1 111 ? 20.953 -9.465 10.575 1.00 77.38 111 GLY A CA 1
ATOM 850 C C . GLY A 1 111 ? 20.062 -9.951 11.730 1.00 77.38 111 GLY A C 1
ATOM 851 O O . GLY A 1 111 ? 18.833 -9.816 11.682 1.00 77.38 111 GLY A O 1
ATOM 852 N N . PRO A 1 112 ? 20.649 -10.435 12.839 1.00 79.81 112 PRO A N 1
ATOM 853 C CA . PRO A 1 112 ? 19.888 -10.961 13.977 1.00 79.81 112 PRO A CA 1
ATOM 854 C C . PRO A 1 112 ? 18.865 -9.967 14.551 1.00 79.81 112 PRO A C 1
ATOM 856 O O . PRO A 1 112 ? 17.848 -10.365 15.112 1.00 79.81 112 PRO A O 1
ATOM 859 N N . LYS A 1 113 ? 19.124 -8.657 14.425 1.00 78.00 113 LYS A N 1
ATOM 860 C CA . LYS A 1 113 ? 18.200 -7.591 14.847 1.00 78.00 113 LYS A CA 1
ATOM 861 C C . LYS A 1 113 ? 16.980 -7.490 13.926 1.00 78.00 113 LYS A C 1
ATOM 863 O O . LYS A 1 113 ? 15.862 -7.442 14.426 1.00 78.00 113 LYS A O 1
ATOM 868 N N . ALA A 1 114 ? 17.192 -7.513 12.612 1.00 79.19 114 ALA A N 1
ATOM 869 C CA . ALA A 1 114 ? 16.136 -7.481 11.604 1.00 79.19 114 ALA A CA 1
ATOM 870 C C . ALA A 1 114 ? 15.188 -8.681 11.744 1.00 79.19 114 ALA A C 1
ATOM 872 O O . ALA A 1 114 ? 13.974 -8.512 11.835 1.00 79.19 114 ALA A O 1
ATOM 873 N N . GLN A 1 115 ? 15.752 -9.884 11.879 1.00 81.00 115 GLN A N 1
ATOM 874 C CA . GLN A 1 115 ? 14.982 -11.111 12.098 1.00 81.00 115 GLN A CA 1
ATOM 875 C C . GLN A 1 115 ? 14.140 -11.048 13.380 1.00 81.00 115 GLN A C 1
ATOM 877 O O . GLN A 1 115 ? 12.972 -11.431 13.372 1.00 81.00 115 GLN A O 1
ATOM 882 N N . LYS A 1 116 ? 14.702 -10.522 14.480 1.00 85.38 116 LYS A N 1
ATOM 883 C CA . LYS A 1 116 ? 13.962 -10.331 15.739 1.00 85.38 116 LYS A CA 1
ATOM 884 C C . LYS A 1 116 ? 12.809 -9.341 15.587 1.00 85.38 116 LYS A C 1
ATOM 886 O O . LYS A 1 116 ? 11.720 -9.626 16.074 1.00 85.38 116 LYS A O 1
ATOM 891 N N . ILE A 1 117 ? 13.026 -8.206 14.918 1.00 83.88 117 ILE A N 1
ATOM 892 C CA . ILE A 1 117 ? 11.972 -7.208 14.673 1.00 83.88 117 ILE A CA 1
ATOM 893 C C . ILE A 1 117 ? 10.852 -7.822 13.832 1.00 83.88 117 ILE A C 1
ATOM 895 O O . ILE A 1 117 ? 9.685 -7.708 14.209 1.00 83.88 117 ILE A O 1
ATOM 899 N N . LEU A 1 118 ? 11.195 -8.528 12.751 1.00 84.19 118 LEU A N 1
ATOM 900 C CA . LEU A 1 118 ? 10.202 -9.205 11.923 1.00 84.19 118 LEU A CA 1
ATOM 901 C C . LEU A 1 118 ? 9.422 -10.250 12.728 1.00 84.19 118 LEU A C 1
ATOM 903 O O . LEU A 1 118 ? 8.199 -10.285 12.650 1.00 84.19 118 LEU A O 1
ATOM 907 N N . LEU A 1 119 ? 10.099 -11.071 13.534 1.00 87.88 119 LEU A N 1
ATOM 908 C CA . LEU A 1 119 ? 9.441 -12.071 14.375 1.00 87.88 119 LEU A CA 1
ATOM 909 C C . LEU A 1 119 ? 8.462 -11.423 15.365 1.00 87.88 119 LEU A C 1
ATOM 911 O O . LEU A 1 119 ? 7.333 -11.892 15.511 1.00 87.88 119 LEU A O 1
ATOM 915 N N . ILE A 1 120 ? 8.859 -10.329 16.021 1.00 88.81 120 ILE A N 1
ATOM 916 C CA . ILE A 1 120 ? 7.985 -9.569 16.928 1.00 88.81 120 ILE A CA 1
ATOM 917 C C . ILE A 1 120 ? 6.771 -9.024 16.167 1.00 88.81 120 ILE A C 1
ATOM 919 O O . ILE A 1 120 ? 5.641 -9.153 16.632 1.00 88.81 120 ILE A O 1
ATOM 923 N N . PHE A 1 121 ? 6.980 -8.459 14.980 1.00 86.50 121 PHE A N 1
ATOM 924 C CA . PHE A 1 121 ? 5.896 -7.927 14.161 1.00 86.50 121 PHE A CA 1
ATOM 925 C C . PHE A 1 121 ? 4.920 -9.022 13.697 1.00 86.50 121 PHE A C 1
ATOM 927 O O . PHE A 1 121 ? 3.705 -8.871 13.837 1.00 86.50 121 PHE A O 1
ATOM 934 N N . LEU A 1 122 ? 5.431 -10.157 13.206 1.00 90.12 122 LEU A N 1
ATOM 935 C CA . LEU A 1 122 ? 4.619 -11.297 12.771 1.00 90.12 122 LEU A CA 1
ATOM 936 C C . LEU A 1 122 ? 3.830 -11.908 13.933 1.00 90.12 122 LEU A C 1
ATOM 938 O O . LEU A 1 122 ? 2.639 -12.184 13.790 1.00 90.12 122 LEU A O 1
ATOM 942 N N . THR A 1 123 ? 4.459 -12.079 15.097 1.00 91.31 123 THR A N 1
ATOM 943 C CA . THR A 1 123 ? 3.787 -12.610 16.295 1.00 91.31 123 THR A CA 1
ATOM 944 C C . THR A 1 123 ? 2.716 -11.653 16.820 1.00 91.31 123 THR A C 1
ATOM 946 O O . THR A 1 123 ? 1.609 -12.097 17.128 1.00 91.31 123 THR A O 1
ATOM 949 N N . ALA A 1 124 ? 2.982 -10.343 16.844 1.00 89.31 124 ALA A N 1
ATOM 950 C CA . ALA A 1 124 ? 1.987 -9.330 17.196 1.00 89.31 124 ALA A CA 1
ATOM 951 C C . ALA A 1 124 ? 0.814 -9.292 16.200 1.00 89.31 124 ALA A C 1
ATOM 953 O O . ALA A 1 124 ? -0.341 -9.152 16.612 1.00 89.31 124 ALA A O 1
ATOM 954 N N . THR A 1 125 ? 1.094 -9.465 14.905 1.00 88.81 125 THR A N 1
ATOM 955 C CA . THR A 1 125 ? 0.075 -9.524 13.844 1.00 88.81 125 THR A CA 1
ATOM 956 C C . THR A 1 125 ? -0.792 -10.768 13.985 1.00 88.81 125 THR A C 1
ATOM 958 O O . THR A 1 125 ? -2.019 -10.674 13.958 1.00 88.81 125 THR A O 1
ATOM 961 N N . LEU A 1 126 ? -0.185 -11.932 14.225 1.00 92.31 126 LEU A N 1
ATOM 962 C CA . LEU A 1 126 ? -0.917 -13.173 14.467 1.00 92.31 126 LEU A CA 1
ATOM 963 C C . LEU A 1 126 ? -1.809 -13.066 15.711 1.00 92.31 126 LEU A C 1
ATOM 965 O O . LEU A 1 126 ? -2.985 -13.431 15.663 1.00 92.31 126 LEU A O 1
ATOM 969 N N . TYR A 1 127 ? -1.277 -12.518 16.807 1.00 90.88 127 TYR A N 1
ATOM 970 C CA . TYR A 1 127 ? -2.051 -12.268 18.022 1.00 90.88 127 TYR A CA 1
ATOM 971 C C . TYR A 1 127 ? -3.256 -11.359 17.746 1.00 90.88 127 TYR A C 1
ATOM 973 O O . TYR A 1 127 ? -4.380 -11.677 18.144 1.00 90.88 127 TYR A O 1
ATOM 981 N N . PHE A 1 128 ? -3.053 -10.272 16.994 1.00 90.12 128 PHE A N 1
ATOM 982 C CA . PHE A 1 128 ? -4.131 -9.379 16.578 1.00 90.12 128 PHE A CA 1
ATOM 983 C C . PHE A 1 128 ? -5.212 -10.103 15.763 1.00 90.12 128 PHE A C 1
ATOM 985 O O . PHE A 1 128 ? -6.395 -9.973 16.087 1.00 90.12 128 PHE A O 1
ATOM 992 N N . ILE A 1 129 ? -4.830 -10.907 14.765 1.00 90.69 129 ILE A N 1
A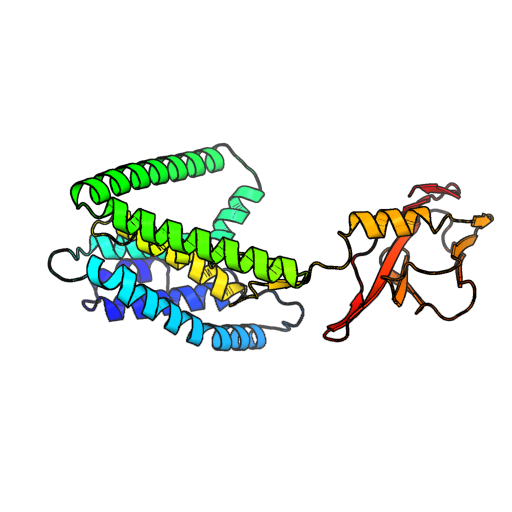TOM 993 C CA . ILE A 1 129 ? -5.768 -11.681 13.936 1.00 90.69 129 ILE A CA 1
ATOM 994 C C . ILE A 1 129 ? -6.611 -12.621 14.807 1.00 90.69 129 ILE A C 1
ATOM 996 O O . ILE A 1 129 ? -7.838 -12.640 14.688 1.00 90.69 129 ILE A O 1
ATOM 1000 N N . ILE A 1 130 ? -5.987 -13.349 15.738 1.00 91.38 130 ILE A N 1
ATOM 1001 C CA . ILE A 1 130 ? -6.694 -14.258 16.654 1.00 91.38 130 ILE A CA 1
ATOM 1002 C C . ILE A 1 130 ? -7.696 -13.483 17.518 1.00 91.38 130 ILE A C 1
ATOM 1004 O O . ILE A 1 130 ? -8.866 -13.869 17.620 1.00 91.38 130 ILE A O 1
ATOM 1008 N N . CYS A 1 131 ? -7.273 -12.370 18.124 1.00 89.12 131 CYS A N 1
ATOM 1009 C CA . CYS A 1 131 ? -8.159 -11.507 18.906 1.00 89.12 131 CYS A CA 1
ATOM 1010 C C . CYS A 1 131 ? -9.327 -10.978 18.063 1.00 89.12 131 CYS A C 1
ATOM 1012 O O . CYS A 1 131 ? -10.469 -10.962 18.535 1.00 89.12 131 CYS A O 1
ATOM 1014 N N . ARG A 1 132 ? -9.066 -10.591 16.810 1.00 89.62 132 ARG A N 1
ATOM 1015 C CA . ARG A 1 132 ? -10.077 -10.063 15.893 1.00 89.62 132 ARG A CA 1
ATOM 1016 C C . ARG A 1 132 ? -11.107 -11.118 15.511 1.00 89.62 132 ARG A C 1
ATOM 1018 O O . ARG A 1 132 ? -12.299 -10.832 15.603 1.00 89.62 132 ARG A O 1
ATOM 1025 N N . ILE A 1 133 ? -10.680 -12.334 15.172 1.00 90.81 133 ILE A N 1
ATOM 1026 C CA . ILE A 1 133 ? -11.585 -13.454 14.872 1.00 90.81 133 ILE A CA 1
ATOM 1027 C C . ILE A 1 133 ? -12.478 -13.752 16.082 1.00 90.81 133 ILE A C 1
ATOM 1029 O O . ILE A 1 133 ? -13.696 -13.852 15.940 1.00 90.81 133 ILE A O 1
ATOM 1033 N N . ARG A 1 134 ? -11.906 -13.814 17.294 1.00 90.00 134 ARG A N 1
ATOM 1034 C CA . ARG A 1 134 ? -12.681 -14.045 18.528 1.00 90.00 134 ARG A CA 1
ATOM 1035 C C . ARG A 1 134 ? -13.708 -12.941 18.776 1.00 90.00 134 ARG A C 1
ATOM 1037 O O . ARG A 1 134 ? -14.829 -13.241 19.183 1.00 90.00 134 ARG A O 1
ATOM 1044 N N . LYS A 1 135 ? -13.344 -11.678 18.537 1.00 88.19 135 LYS A N 1
ATOM 1045 C CA . LYS A 1 135 ? -14.252 -10.532 18.678 1.00 88.19 135 LYS A CA 1
ATOM 1046 C C . LYS A 1 135 ? -15.382 -10.582 17.647 1.00 88.19 135 LYS A C 1
ATOM 1048 O O . LYS A 1 135 ? -16.539 -10.531 18.042 1.00 88.19 135 LYS A O 1
ATOM 1053 N N . LEU A 1 136 ? -15.059 -10.795 16.369 1.00 88.75 136 LEU A N 1
ATOM 1054 C CA . LEU A 1 136 ? -16.044 -10.953 15.290 1.00 88.75 136 LEU A CA 1
ATOM 1055 C C . LEU A 1 136 ? -17.018 -12.103 15.552 1.00 88.75 136 LEU A C 1
ATOM 1057 O O . LEU A 1 136 ? -18.208 -11.980 15.273 1.00 88.75 136 LEU A O 1
ATOM 1061 N N . HIS A 1 137 ? -16.522 -13.212 16.102 1.00 89.94 137 HIS A N 1
ATOM 1062 C CA . HIS A 1 137 ? -17.358 -14.343 16.486 1.00 89.94 137 HIS A CA 1
ATOM 1063 C C . HIS A 1 137 ? -18.323 -13.972 17.621 1.00 89.94 137 HIS A C 1
ATOM 1065 O O . HIS A 1 137 ? -19.516 -14.243 17.525 1.00 89.94 137 HIS A O 1
ATOM 1071 N N . ARG A 1 138 ? -17.835 -13.306 18.680 1.00 89.94 138 ARG A N 1
ATOM 1072 C CA . ARG A 1 138 ? -18.679 -12.840 19.799 1.00 89.94 138 ARG A CA 1
ATOM 1073 C C . ARG A 1 138 ? -19.726 -11.816 19.363 1.00 89.94 138 ARG A C 1
ATOM 1075 O O . ARG A 1 138 ? -20.837 -11.841 19.871 1.00 89.94 138 ARG A O 1
ATOM 1082 N N . GLU A 1 139 ? -19.373 -10.946 18.424 1.00 87.56 139 GLU A N 1
ATOM 1083 C CA . GLU A 1 139 ? -20.267 -9.937 17.844 1.00 87.56 139 GLU A CA 1
ATOM 1084 C C . GLU A 1 139 ? -21.224 -10.530 16.791 1.00 87.56 139 GLU A C 1
ATOM 1086 O O . GLU A 1 139 ? -22.038 -9.797 16.240 1.00 87.56 139 GLU A O 1
ATOM 1091 N N . GLN A 1 140 ? -21.134 -11.837 16.497 1.00 88.56 140 GLN A N 1
ATOM 1092 C CA . GLN A 1 140 ? -21.889 -12.534 15.440 1.00 88.56 140 GLN A CA 1
ATOM 1093 C C . GLN A 1 140 ? -21.708 -11.920 14.038 1.00 88.56 140 GLN A C 1
ATOM 1095 O O . GLN A 1 140 ? -22.506 -12.129 13.129 1.00 88.56 140 GLN A O 1
ATOM 1100 N N . GLN A 1 141 ? -20.612 -11.188 13.836 1.00 87.88 141 GLN A N 1
ATOM 1101 C CA . GLN A 1 141 ? -20.259 -10.543 12.571 1.00 87.88 141 GLN A CA 1
ATOM 1102 C C . GLN A 1 141 ? -19.263 -11.362 11.746 1.00 87.88 141 GLN A C 1
ATOM 1104 O O . GLN A 1 141 ? -18.958 -10.988 10.613 1.00 87.88 141 GLN A O 1
ATOM 1109 N N . LEU A 1 142 ? -18.759 -12.481 12.281 1.00 88.50 142 LEU A N 1
ATOM 1110 C CA . LEU A 1 142 ? -17.776 -13.321 11.595 1.00 88.50 142 LEU A CA 1
ATOM 1111 C C . LEU A 1 142 ? -18.274 -13.778 10.220 1.00 88.50 142 LEU A C 1
ATOM 1113 O O . LEU A 1 142 ? -17.553 -13.622 9.241 1.00 88.50 142 LEU A O 1
ATOM 1117 N N . THR A 1 143 ? -19.516 -14.256 10.123 1.00 90.69 143 THR A N 1
ATOM 1118 C CA . THR A 1 143 ? -20.103 -14.699 8.850 1.00 90.69 143 THR A CA 1
ATOM 1119 C C . THR A 1 143 ? -20.184 -13.561 7.840 1.00 90.69 143 THR A C 1
ATOM 1121 O O . THR A 1 143 ? -19.827 -13.747 6.681 1.00 90.69 143 THR A O 1
ATOM 1124 N N . ARG A 1 144 ? -20.583 -12.357 8.270 1.00 89.44 144 ARG A N 1
ATOM 1125 C CA . ARG A 1 144 ? -20.635 -11.172 7.401 1.00 89.44 144 ARG A CA 1
ATOM 1126 C C . ARG A 1 144 ? -19.244 -10.790 6.894 1.00 89.44 144 ARG A C 1
ATOM 1128 O O . ARG A 1 144 ? -19.088 -10.501 5.713 1.00 89.44 144 ARG A O 1
ATOM 1135 N N . CYS A 1 145 ? -18.241 -10.835 7.769 1.00 89.56 145 CYS A N 1
ATOM 1136 C CA . CYS A 1 145 ? -16.848 -10.570 7.420 1.00 89.56 145 CYS A CA 1
ATOM 1137 C C . CYS A 1 145 ? -16.318 -11.601 6.408 1.00 89.56 145 CYS A C 1
ATOM 1139 O O . CYS A 1 145 ? -15.808 -11.228 5.356 1.00 89.56 145 CYS A O 1
ATOM 1141 N N . LEU A 1 146 ? -16.521 -12.896 6.669 1.00 91.94 146 LEU A N 1
ATOM 1142 C CA . LEU A 1 146 ? -16.140 -13.970 5.745 1.00 91.94 146 LEU A CA 1
ATOM 1143 C C . LEU A 1 146 ? -16.880 -13.874 4.408 1.00 91.94 146 LEU A C 1
ATOM 1145 O O . LEU A 1 146 ? -16.284 -14.135 3.371 1.00 91.94 146 LEU A O 1
ATOM 1149 N N . THR A 1 147 ? -18.146 -13.455 4.418 1.00 94.31 147 THR A N 1
ATOM 1150 C CA . THR A 1 147 ? -18.926 -13.233 3.192 1.00 94.31 147 THR A CA 1
ATOM 1151 C C . THR A 1 147 ? -18.332 -12.093 2.372 1.00 94.31 147 THR A C 1
ATOM 1153 O O . THR A 1 147 ? -18.135 -12.258 1.174 1.00 94.31 147 THR A O 1
ATOM 1156 N N . LEU A 1 148 ? -17.987 -10.963 3.004 1.00 93.00 148 LEU A N 1
ATOM 1157 C CA . LEU A 1 148 ? -17.324 -9.846 2.327 1.00 93.00 148 LEU A CA 1
ATOM 1158 C C . LEU A 1 148 ? -16.015 -10.299 1.668 1.00 93.00 148 LEU A C 1
ATOM 1160 O O . LEU A 1 148 ? -15.821 -10.072 0.478 1.00 93.00 148 LEU A O 1
ATOM 1164 N N . TYR A 1 149 ? -15.144 -10.985 2.411 1.00 94.38 149 TYR A N 1
ATOM 1165 C CA . TYR A 1 149 ? -13.879 -11.476 1.861 1.00 94.38 149 TYR A CA 1
ATOM 1166 C C . TYR A 1 149 ? -14.071 -12.559 0.799 1.00 94.38 149 TYR A C 1
ATOM 1168 O O . TYR A 1 149 ? -13.348 -12.564 -0.193 1.00 94.38 149 TYR A O 1
ATOM 1176 N N . GLY A 1 150 ? -15.071 -13.428 0.951 1.00 96.00 150 GLY A N 1
ATOM 1177 C CA . GLY A 1 150 ? -15.461 -14.392 -0.074 1.00 96.00 150 GLY A CA 1
ATOM 1178 C C . GLY A 1 150 ? -15.885 -13.702 -1.371 1.00 96.00 150 GLY A C 1
ATOM 1179 O O . GLY A 1 150 ? -15.413 -14.078 -2.439 1.00 96.00 150 GLY A O 1
ATOM 1180 N N . LEU A 1 151 ? -16.696 -12.643 -1.284 1.00 96.25 151 LEU A N 1
ATOM 1181 C CA . LEU A 1 151 ? -17.095 -11.836 -2.441 1.00 96.25 151 LEU A CA 1
ATOM 1182 C C . LEU A 1 151 ? -15.902 -11.126 -3.090 1.00 96.25 151 LEU A C 1
ATOM 1184 O O . LEU A 1 151 ? -15.810 -11.116 -4.314 1.00 96.25 151 LEU A O 1
ATOM 1188 N N . LEU A 1 152 ? -14.970 -10.581 -2.300 1.00 94.25 152 LEU A N 1
ATOM 1189 C CA . LEU A 1 152 ? -13.743 -9.974 -2.829 1.00 94.25 152 LEU A CA 1
ATOM 1190 C C . LEU A 1 152 ? -12.878 -11.002 -3.571 1.00 94.25 152 LEU A C 1
ATOM 1192 O O . LEU A 1 152 ? -12.430 -10.731 -4.682 1.00 94.25 152 LEU A O 1
ATOM 1196 N N . ILE A 1 153 ? -12.686 -12.196 -3.001 1.00 95.44 153 ILE A N 1
ATOM 1197 C CA . ILE A 1 153 ? -11.924 -13.286 -3.632 1.00 95.44 153 ILE A CA 1
ATOM 1198 C C . ILE A 1 153 ? -12.596 -13.736 -4.932 1.00 95.44 153 ILE A C 1
ATOM 1200 O O . ILE A 1 153 ? -11.924 -13.874 -5.952 1.00 95.44 153 ILE A O 1
ATOM 1204 N N . VAL A 1 154 ? -13.917 -13.933 -4.919 1.00 97.25 154 VAL A N 1
ATOM 1205 C CA . VAL A 1 154 ? -14.685 -14.298 -6.119 1.00 97.25 154 VAL A CA 1
ATOM 1206 C C . VAL A 1 154 ? -14.593 -13.198 -7.177 1.00 97.25 154 VAL A C 1
ATOM 1208 O O . VAL A 1 154 ? -14.364 -13.504 -8.343 1.00 97.25 154 VAL A O 1
ATOM 1211 N N . GLY A 1 155 ? -14.699 -11.927 -6.783 1.00 95.44 155 GLY A N 1
ATOM 1212 C CA . GLY A 1 155 ? -14.536 -10.784 -7.680 1.00 95.44 155 GLY A CA 1
ATOM 1213 C C . GLY A 1 155 ? -13.158 -10.759 -8.340 1.00 95.44 155 GLY A C 1
ATOM 1214 O O . GLY A 1 155 ? -13.070 -10.698 -9.563 1.00 95.44 155 GLY A O 1
ATOM 1215 N N . LEU A 1 156 ? -12.083 -10.898 -7.557 1.00 93.81 156 LEU A N 1
ATOM 1216 C CA . LEU A 1 156 ? -10.713 -10.979 -8.079 1.00 93.81 156 LEU A CA 1
ATOM 1217 C C . LEU A 1 156 ? -10.518 -12.186 -9.004 1.00 93.81 156 LEU A C 1
ATOM 1219 O O . LEU A 1 156 ? -9.871 -12.064 -10.043 1.00 93.81 156 LEU A O 1
ATOM 1223 N N . TYR A 1 157 ? -11.098 -13.338 -8.659 1.00 95.44 157 TYR A N 1
ATOM 1224 C CA . TYR A 1 157 ? -11.057 -14.527 -9.504 1.00 95.44 157 TYR A CA 1
ATOM 1225 C C . TYR A 1 157 ? -11.745 -14.282 -10.851 1.00 95.44 157 TYR A C 1
ATOM 1227 O O . TYR A 1 157 ? -11.155 -14.565 -11.892 1.00 95.44 157 TYR A O 1
ATOM 1235 N N . ILE A 1 158 ? -12.954 -13.712 -10.851 1.00 96.25 158 ILE A N 1
ATOM 1236 C CA . ILE A 1 158 ? -13.686 -13.368 -12.077 1.00 96.25 158 ILE A CA 1
ATOM 1237 C C . ILE A 1 158 ? -12.874 -12.382 -12.922 1.00 96.25 158 ILE A C 1
ATOM 1239 O O . ILE A 1 158 ? -12.662 -12.643 -14.106 1.00 96.25 158 ILE A O 1
ATOM 1243 N N . THR A 1 159 ? -12.349 -11.309 -12.323 1.00 93.25 159 THR A N 1
ATOM 1244 C CA . THR A 1 159 ? -11.489 -10.336 -13.014 1.00 93.25 159 THR A CA 1
ATOM 1245 C C . THR A 1 159 ? -10.275 -11.013 -13.645 1.00 93.25 159 THR A C 1
ATOM 1247 O O . THR A 1 159 ? -9.994 -10.792 -14.819 1.00 93.25 159 THR A O 1
ATOM 1250 N N . ASN A 1 160 ? -9.599 -11.908 -12.919 1.00 92.75 160 ASN A N 1
ATOM 1251 C CA . ASN A 1 160 ? -8.467 -12.662 -13.453 1.00 92.75 160 ASN A CA 1
ATOM 1252 C C . ASN A 1 160 ? -8.859 -13.555 -14.643 1.00 92.75 160 ASN A C 1
ATOM 1254 O O . ASN A 1 160 ? -8.108 -13.658 -15.608 1.00 92.75 160 ASN A O 1
ATOM 1258 N N . ARG A 1 161 ? -10.038 -14.192 -14.613 1.00 94.50 161 ARG A N 1
ATOM 1259 C CA . ARG A 1 161 ? -10.533 -14.999 -15.744 1.00 94.50 161 ARG A CA 1
ATOM 1260 C C . ARG A 1 161 ? -10.861 -14.136 -16.961 1.00 94.50 161 ARG A C 1
ATOM 1262 O O . ARG A 1 161 ? -10.537 -14.540 -18.074 1.00 94.50 161 ARG A O 1
ATOM 1269 N N . ILE A 1 162 ? -11.462 -12.965 -16.752 1.00 92.88 162 ILE A N 1
ATOM 1270 C CA . ILE A 1 162 ? -11.752 -11.999 -17.820 1.00 92.88 162 ILE A CA 1
ATOM 1271 C C . ILE A 1 162 ? -10.446 -11.498 -18.440 1.00 92.88 162 ILE A C 1
ATOM 1273 O O . ILE A 1 162 ? -10.302 -11.513 -19.658 1.00 92.88 162 ILE A O 1
ATOM 1277 N N . PHE A 1 163 ? -9.469 -11.116 -17.618 1.00 90.81 163 PHE A N 1
ATOM 1278 C CA . PHE A 1 163 ? -8.158 -10.677 -18.096 1.00 90.81 163 PHE A CA 1
ATOM 1279 C C . PHE A 1 163 ? -7.442 -11.789 -18.856 1.00 90.81 163 PHE A C 1
ATOM 1281 O O . PHE A 1 163 ? -6.993 -11.556 -19.972 1.00 90.81 163 PHE A O 1
ATOM 1288 N N . GLY A 1 164 ? -7.436 -13.015 -18.328 1.00 86.00 164 GLY A N 1
ATOM 1289 C CA . GLY A 1 164 ? -6.854 -14.166 -19.015 1.00 86.00 164 GLY A CA 1
ATOM 1290 C C . GLY A 1 164 ? -7.502 -14.451 -20.374 1.00 86.00 164 GLY A C 1
ATOM 1291 O O . GLY A 1 164 ? -6.791 -14.757 -21.326 1.00 86.00 164 GLY A O 1
ATOM 1292 N N . PHE A 1 165 ? -8.825 -14.290 -20.500 1.00 85.75 165 PHE A N 1
ATOM 1293 C CA . PHE A 1 165 ? -9.524 -14.398 -21.789 1.00 85.75 165 PHE A CA 1
ATOM 1294 C C . PHE A 1 165 ? -9.064 -13.336 -22.803 1.00 85.75 165 PHE A C 1
ATOM 1296 O O . PHE A 1 165 ? -9.034 -13.604 -24.000 1.00 85.75 165 PHE A O 1
ATOM 1303 N N . LEU A 1 166 ? -8.662 -12.157 -22.326 1.00 84.25 166 LEU A N 1
ATOM 1304 C CA . LEU A 1 166 ? -8.132 -11.059 -23.137 1.00 84.25 166 LEU A CA 1
ATOM 1305 C C . LEU A 1 166 ? -6.604 -11.118 -23.334 1.00 84.25 166 LEU A C 1
ATOM 1307 O O . LEU A 1 166 ? -6.035 -10.184 -23.891 1.00 84.25 166 LEU A O 1
ATOM 1311 N N . GLY A 1 167 ? -5.920 -12.169 -22.864 1.00 79.81 167 GLY A N 1
ATOM 1312 C CA . GLY A 1 167 ? -4.452 -12.254 -22.908 1.00 79.81 167 GLY A CA 1
ATOM 1313 C C . GLY A 1 167 ? -3.736 -11.315 -21.925 1.00 79.81 167 GLY A C 1
ATOM 1314 O O . GLY A 1 167 ? -2.544 -11.054 -22.062 1.00 79.81 167 GLY A O 1
ATOM 1315 N N . LEU A 1 168 ? -4.449 -10.802 -20.923 1.00 84.31 168 LEU A N 1
ATOM 1316 C CA . LEU A 1 168 ? -3.928 -9.927 -19.875 1.00 84.31 168 LEU A CA 1
ATOM 1317 C C . LEU A 1 168 ? -3.654 -10.730 -18.595 1.00 84.31 168 LEU A C 1
ATOM 1319 O O . LEU A 1 168 ? -4.233 -11.794 -18.356 1.00 84.31 168 LEU A O 1
ATOM 1323 N N . ARG A 1 169 ? -2.769 -10.217 -17.744 1.00 84.31 169 ARG A N 1
ATOM 1324 C CA . ARG A 1 169 ? -2.487 -10.737 -16.406 1.00 84.31 169 ARG A CA 1
ATOM 1325 C C . ARG A 1 169 ? -3.028 -9.766 -15.363 1.00 84.31 169 ARG A C 1
ATOM 1327 O O . ARG A 1 169 ? -2.830 -8.560 -15.467 1.00 84.31 169 ARG A O 1
ATOM 1334 N N . LEU A 1 170 ? -3.685 -10.303 -14.336 1.00 87.94 170 LEU A N 1
ATOM 1335 C CA . LEU A 1 170 ? -4.033 -9.525 -13.152 1.00 87.94 170 LEU A CA 1
ATOM 1336 C C . LEU A 1 170 ? -2.769 -9.252 -12.329 1.00 87.94 170 LEU A C 1
ATOM 1338 O O . LEU A 1 170 ? -2.143 -10.189 -11.824 1.00 87.94 170 LEU A O 1
ATOM 1342 N N . HIS A 1 171 ? -2.435 -7.976 -12.166 1.00 85.56 171 HIS A N 1
ATOM 1343 C CA . HIS A 1 171 ? -1.388 -7.512 -11.268 1.00 85.56 171 HIS A CA 1
ATOM 1344 C C . HIS A 1 171 ? -2.022 -6.727 -10.122 1.00 85.56 171 HIS A C 1
ATOM 1346 O O . HIS A 1 171 ? -2.575 -5.645 -10.305 1.00 85.56 171 HIS A O 1
ATOM 1352 N N . ILE A 1 172 ? -1.979 -7.295 -8.916 1.00 87.00 172 ILE A N 1
ATOM 1353 C CA . ILE A 1 172 ? -2.472 -6.607 -7.723 1.00 87.00 172 ILE A CA 1
ATOM 1354 C C . ILE A 1 172 ? -1.298 -5.875 -7.095 1.00 87.00 172 ILE A C 1
ATOM 1356 O O . ILE A 1 172 ? -0.490 -6.468 -6.376 1.00 87.00 172 ILE A O 1
ATOM 1360 N N . HIS A 1 173 ? -1.239 -4.577 -7.363 1.00 86.56 173 HIS A N 1
ATOM 1361 C CA . HIS A 1 173 ? -0.256 -3.684 -6.772 1.00 86.56 173 HIS A CA 1
ATOM 1362 C C . HIS A 1 173 ? -0.384 -3.654 -5.249 1.00 86.56 173 HIS A C 1
ATOM 1364 O O . HIS A 1 173 ? -1.471 -3.765 -4.673 1.00 86.56 173 HIS A O 1
ATOM 1370 N N . HIS A 1 174 ? 0.747 -3.475 -4.576 1.00 84.38 174 HIS A N 1
ATOM 1371 C CA . HIS A 1 174 ? 0.848 -3.508 -3.116 1.00 84.38 174 HIS A CA 1
ATOM 1372 C C . HIS A 1 174 ? 0.036 -2.401 -2.416 1.00 84.38 174 HIS A C 1
ATOM 1374 O O . HIS A 1 174 ? -0.210 -2.520 -1.220 1.00 84.38 174 HIS A O 1
ATOM 1380 N N . TYR A 1 175 ? -0.433 -1.367 -3.127 1.00 89.69 175 TYR A N 1
ATOM 1381 C CA . TYR A 1 175 ? -1.363 -0.380 -2.568 1.00 89.69 175 TYR A CA 1
ATOM 1382 C C . TYR A 1 175 ? -2.795 -0.914 -2.421 1.00 89.69 175 TYR A C 1
ATOM 1384 O O . TYR A 1 175 ? -3.555 -0.398 -1.605 1.00 89.69 175 TYR A O 1
ATOM 1392 N N . LEU A 1 176 ? -3.184 -1.934 -3.197 1.00 90.94 176 LEU A N 1
ATOM 1393 C CA . LEU A 1 176 ? -4.554 -2.447 -3.218 1.00 90.94 176 LEU A CA 1
ATOM 1394 C C . LEU A 1 176 ? -4.787 -3.519 -2.147 1.00 90.94 176 LEU A C 1
ATOM 1396 O O . LEU A 1 176 ? -5.856 -3.552 -1.538 1.00 90.94 176 LEU A O 1
ATOM 1400 N N . TRP A 1 177 ? -3.786 -4.356 -1.857 1.00 90.62 177 TRP A N 1
ATOM 1401 C CA . TRP A 1 177 ? -3.882 -5.375 -0.802 1.00 90.62 177 TRP A CA 1
ATOM 1402 C C . TRP A 1 177 ? -4.325 -4.817 0.559 1.00 90.62 177 TRP A C 1
ATOM 1404 O O . TRP A 1 177 ? -5.258 -5.371 1.147 1.00 90.62 177 TRP A O 1
ATOM 1414 N N . PRO A 1 178 ? -3.738 -3.723 1.079 1.00 92.50 178 PRO A N 1
ATOM 1415 C CA . PRO A 1 178 ? -4.125 -3.204 2.377 1.00 92.50 178 PRO A CA 1
ATOM 1416 C C . PRO A 1 178 ? -5.530 -2.599 2.366 1.00 92.50 178 PRO A C 1
ATOM 1418 O O . PRO A 1 178 ? -6.246 -2.758 3.351 1.00 92.50 178 PRO A O 1
ATOM 1421 N N . LEU A 1 179 ? -5.961 -1.979 1.259 1.00 92.31 179 LEU A N 1
ATOM 1422 C CA . LEU A 1 179 ? -7.327 -1.462 1.100 1.00 92.31 179 LEU A CA 1
ATOM 1423 C C . LEU A 1 179 ? -8.367 -2.582 1.183 1.00 92.31 179 LEU A C 1
ATOM 1425 O O . LEU A 1 179 ? -9.391 -2.416 1.843 1.00 92.31 179 LEU A O 1
ATOM 1429 N N . LEU A 1 180 ? -8.085 -3.735 0.567 1.00 92.50 180 LEU A N 1
ATOM 1430 C CA . LEU A 1 180 ? -8.959 -4.909 0.625 1.00 92.50 180 LEU A CA 1
ATOM 1431 C C . LEU A 1 180 ? -9.061 -5.489 2.044 1.00 92.50 180 LEU A C 1
ATOM 1433 O O . LEU A 1 180 ? -10.117 -5.989 2.420 1.00 92.50 180 LEU A O 1
ATOM 1437 N N . LEU A 1 181 ? -7.987 -5.408 2.837 1.00 91.88 181 LEU A N 1
ATOM 1438 C CA . LEU A 1 181 ? -7.919 -5.929 4.210 1.00 91.88 181 LEU A CA 1
ATOM 1439 C C . LEU A 1 181 ? -8.466 -4.960 5.274 1.00 91.88 181 LEU A C 1
ATOM 1441 O O . LEU A 1 181 ? -8.798 -5.367 6.392 1.00 91.88 181 LEU A O 1
ATOM 1445 N N . LEU A 1 182 ? -8.561 -3.672 4.950 1.00 92.06 182 LEU A N 1
ATOM 1446 C CA . LEU A 1 182 ? -8.909 -2.606 5.891 1.00 92.06 182 LEU A CA 1
ATOM 1447 C C . LEU A 1 182 ? -10.286 -2.790 6.568 1.00 92.06 182 LEU A C 1
ATOM 1449 O O . LEU A 1 182 ? -10.353 -2.627 7.791 1.00 92.06 182 LEU A O 1
ATOM 1453 N N . PRO A 1 183 ? -11.358 -3.236 5.875 1.00 88.88 183 PRO A N 1
ATOM 1454 C CA . PRO A 1 183 ? -12.639 -3.555 6.521 1.00 88.88 183 PRO A CA 1
ATOM 1455 C C . PRO A 1 183 ? -12.532 -4.659 7.588 1.00 88.88 183 PRO A C 1
ATOM 1457 O O . PRO A 1 183 ? -13.341 -4.750 8.507 1.00 88.88 183 PRO A O 1
ATOM 1460 N N . GLY A 1 184 ? -11.522 -5.528 7.496 1.00 85.50 184 GLY A N 1
ATOM 1461 C CA . GLY A 1 184 ? -11.257 -6.543 8.515 1.00 85.50 184 GLY A CA 1
ATOM 1462 C C . GLY A 1 184 ? -10.675 -5.952 9.795 1.00 85.50 184 GLY A C 1
ATOM 1463 O O . GLY A 1 184 ? -10.926 -6.488 10.875 1.00 85.50 184 GLY A O 1
ATOM 1464 N N . ALA A 1 185 ? -9.941 -4.844 9.694 1.00 86.12 185 ALA A N 1
ATOM 1465 C CA . ALA A 1 185 ? -9.289 -4.180 10.818 1.00 86.12 185 ALA A CA 1
ATOM 1466 C C . ALA A 1 185 ? -10.189 -3.159 11.539 1.00 86.12 185 ALA A C 1
ATOM 1468 O O . ALA A 1 185 ? -9.909 -2.863 12.700 1.00 86.12 185 ALA A O 1
ATOM 1469 N N . SER A 1 186 ? -11.281 -2.704 10.905 1.00 81.94 186 SER A N 1
ATOM 1470 C CA . SER A 1 186 ? -12.170 -1.629 11.380 1.00 81.94 186 SER A CA 1
ATOM 1471 C C . SER A 1 186 ? -12.829 -1.921 12.739 1.00 81.94 186 SER A C 1
ATOM 1473 O O . SER A 1 186 ? -13.930 -2.483 12.810 1.00 81.94 186 SER A O 1
ATOM 1475 N N . THR A 1 187 ? -12.163 -1.579 13.845 1.00 77.31 187 THR A N 1
ATOM 1476 C CA . THR A 1 187 ? -12.681 -1.752 15.208 1.00 77.31 187 THR A CA 1
ATOM 1477 C C . THR A 1 187 ? -12.107 -0.785 16.220 1.00 77.31 187 THR A C 1
ATOM 1479 O O . THR A 1 187 ? -10.972 -0.340 16.150 1.00 77.31 187 THR A O 1
ATOM 1482 N N . CYS A 1 188 ? -12.872 -0.584 17.290 1.00 77.25 188 CYS A N 1
ATOM 1483 C CA . CYS A 1 188 ? -12.417 0.191 18.432 1.00 77.25 188 CYS A CA 1
ATOM 1484 C C . CYS A 1 188 ? -11.306 -0.528 19.216 1.00 77.25 188 CYS A C 1
ATOM 1486 O O . CYS A 1 188 ? -11.437 -1.712 19.560 1.00 77.25 188 CYS A O 1
ATOM 1488 N N . GLY A 1 189 ? -10.273 0.239 19.566 1.00 81.75 189 GLY A N 1
ATOM 1489 C CA . GLY A 1 189 ? -9.164 -0.153 20.433 1.00 81.75 189 GLY A CA 1
ATOM 1490 C C . GLY A 1 189 ? -7.814 0.257 19.834 1.00 81.75 189 GLY A C 1
ATOM 1491 O O . GLY A 1 189 ? -7.651 0.186 18.621 1.00 81.75 189 GLY A O 1
ATOM 1492 N N . PRO A 1 190 ? -6.817 0.640 20.652 1.00 83.19 190 PRO A N 1
ATOM 1493 C CA . PRO A 1 190 ? -5.559 1.193 20.148 1.00 83.19 190 PRO A CA 1
ATOM 1494 C C . PRO A 1 190 ? -4.798 0.225 19.235 1.00 83.19 190 PRO A C 1
ATOM 1496 O O . PRO A 1 190 ? -4.252 0.650 18.222 1.00 83.19 190 PRO A O 1
ATOM 1499 N N . TYR A 1 191 ? -4.816 -1.077 19.527 1.00 85.56 191 TYR A N 1
ATOM 1500 C CA . TYR A 1 191 ? -4.187 -2.080 18.663 1.00 85.56 191 TYR A CA 1
ATOM 1501 C C . TYR A 1 191 ? -4.857 -2.175 17.289 1.00 85.56 191 TYR A C 1
ATOM 1503 O O . TYR A 1 191 ? -4.164 -2.215 16.283 1.00 85.56 191 TYR A O 1
ATOM 1511 N N . ALA A 1 192 ? -6.190 -2.171 17.230 1.00 87.94 192 ALA A N 1
ATOM 1512 C CA . ALA A 1 192 ? -6.910 -2.178 15.959 1.00 87.94 192 ALA A CA 1
ATOM 1513 C C . ALA A 1 192 ? -6.656 -0.893 15.169 1.00 87.94 192 ALA A C 1
ATOM 1515 O O . ALA A 1 192 ? -6.327 -0.959 13.990 1.00 87.94 192 ALA A O 1
ATOM 1516 N N . SER A 1 193 ? -6.685 0.252 15.852 1.00 90.12 193 SER A N 1
ATOM 1517 C CA . SER A 1 193 ? -6.367 1.544 15.253 1.00 90.12 193 SER A CA 1
ATOM 1518 C C . SER A 1 193 ? -4.956 1.582 14.661 1.00 90.12 193 SER A C 1
ATOM 1520 O O . SER A 1 193 ? -4.777 2.136 13.582 1.00 90.12 193 SER A O 1
ATOM 1522 N N . PHE A 1 194 ? -3.966 0.941 15.298 1.00 92.38 194 PHE A N 1
ATOM 1523 C CA . PHE A 1 194 ? -2.629 0.794 14.713 1.00 92.38 194 PHE A CA 1
ATOM 1524 C C . PHE A 1 194 ? -2.674 0.069 13.363 1.00 92.38 194 PHE A C 1
ATOM 1526 O O . PHE A 1 194 ? -2.108 0.572 12.399 1.00 92.38 194 PHE A O 1
ATOM 1533 N N . TYR A 1 195 ? -3.363 -1.074 13.263 1.00 92.19 195 TYR A N 1
ATOM 1534 C CA . TYR A 1 195 ? -3.455 -1.820 12.000 1.00 92.19 195 TYR A CA 1
ATOM 1535 C C . TYR A 1 195 ? -4.298 -1.096 10.942 1.00 92.19 195 TYR A C 1
ATOM 1537 O O . TYR A 1 195 ? -3.932 -1.123 9.772 1.00 92.19 195 TYR A O 1
ATOM 1545 N N . GLU A 1 196 ? -5.375 -0.404 11.326 1.00 92.94 196 GLU A N 1
ATOM 1546 C CA . GLU A 1 196 ? -6.132 0.475 10.419 1.00 92.94 196 GLU A CA 1
ATOM 1547 C C . GLU A 1 196 ? -5.221 1.543 9.799 1.00 92.94 196 GLU A C 1
ATOM 1549 O O . GLU A 1 196 ? -5.196 1.711 8.578 1.00 92.94 196 GLU A O 1
ATOM 1554 N N . GLY A 1 197 ? -4.444 2.233 10.641 1.00 94.19 197 GLY A N 1
ATOM 1555 C CA . GLY A 1 197 ? -3.467 3.222 10.203 1.00 94.19 197 GLY A CA 1
ATOM 1556 C C . GLY A 1 197 ? -2.387 2.595 9.329 1.00 94.19 197 GLY A C 1
ATOM 1557 O O . GLY A 1 197 ? -2.117 3.101 8.248 1.00 94.19 197 GLY A O 1
ATOM 1558 N N . LEU A 1 198 ? -1.817 1.462 9.749 1.00 94.75 198 LEU A N 1
ATOM 1559 C CA . LEU A 1 198 ? -0.770 0.742 9.019 1.00 94.75 198 LEU A CA 1
ATOM 1560 C C . LEU A 1 198 ? -1.202 0.388 7.595 1.00 94.75 198 LEU A C 1
ATOM 1562 O O . LEU A 1 198 ? -0.480 0.691 6.648 1.00 94.75 198 LEU A O 1
ATOM 1566 N N . LEU A 1 199 ? -2.386 -0.208 7.432 1.00 95.31 199 LEU A N 1
ATOM 1567 C CA . LEU A 1 199 ? -2.907 -0.590 6.119 1.00 95.31 199 LEU A CA 1
ATOM 1568 C C . LEU A 1 199 ? -3.144 0.643 5.235 1.00 95.31 199 LEU A C 1
ATOM 1570 O O . LEU A 1 199 ? -2.740 0.660 4.069 1.00 95.31 199 LEU A O 1
ATOM 1574 N N . LEU A 1 200 ? -3.736 1.707 5.787 1.00 95.50 200 LEU A N 1
ATOM 1575 C CA . LEU A 1 200 ? -3.919 2.948 5.034 1.00 95.50 200 LEU A CA 1
ATOM 1576 C C . LEU A 1 200 ? -2.578 3.602 4.672 1.00 95.50 200 LEU A C 1
ATOM 1578 O O . LEU A 1 200 ? -2.439 4.137 3.576 1.00 95.50 200 LEU A O 1
ATOM 1582 N N . GLY A 1 201 ? -1.585 3.524 5.556 1.00 95.56 201 GLY A N 1
ATOM 1583 C CA . GLY A 1 201 ? -0.238 4.042 5.343 1.00 95.56 201 GLY A CA 1
ATOM 1584 C C . GLY A 1 201 ? 0.470 3.344 4.188 1.00 95.56 201 GLY A C 1
ATOM 1585 O O . GLY A 1 201 ? 0.976 4.025 3.304 1.00 95.56 201 GLY A O 1
ATOM 1586 N N . ILE A 1 202 ? 0.434 2.006 4.142 1.00 94.62 202 ILE A N 1
ATOM 1587 C CA . ILE A 1 202 ? 1.008 1.218 3.032 1.00 94.62 202 ILE A CA 1
ATOM 1588 C C . ILE A 1 202 ? 0.315 1.579 1.712 1.00 94.62 202 ILE A C 1
ATOM 1590 O O . ILE A 1 202 ? 0.973 1.802 0.700 1.00 94.62 202 ILE A O 1
ATOM 1594 N N . SER A 1 203 ? -1.016 1.705 1.731 1.00 95.38 203 SER A N 1
ATOM 1595 C CA . SER A 1 203 ? -1.785 2.120 0.548 1.00 95.38 203 SER A CA 1
ATOM 1596 C C . SER A 1 203 ? -1.393 3.525 0.086 1.00 95.38 203 SER A C 1
ATOM 1598 O O . SER A 1 203 ? -1.207 3.769 -1.101 1.00 95.38 203 SER A O 1
ATOM 1600 N N . THR A 1 204 ? -1.227 4.445 1.039 1.00 95.62 204 THR A N 1
ATOM 1601 C CA . THR A 1 204 ? -0.814 5.830 0.785 1.00 95.62 204 THR A CA 1
ATOM 1602 C C . THR A 1 204 ? 0.599 5.880 0.216 1.00 95.62 204 THR A C 1
ATOM 1604 O O . THR A 1 204 ? 0.820 6.631 -0.729 1.00 95.62 204 THR A O 1
ATOM 1607 N N . ASN A 1 205 ? 1.531 5.068 0.734 1.00 94.62 205 ASN A N 1
ATOM 1608 C CA . ASN A 1 205 ? 2.875 4.953 0.172 1.00 94.62 205 ASN A CA 1
ATOM 1609 C C . ASN A 1 205 ? 2.813 4.517 -1.293 1.00 94.62 205 ASN A C 1
ATOM 1611 O O . ASN A 1 205 ? 3.348 5.203 -2.164 1.00 94.62 205 ASN A O 1
ATOM 1615 N N . GLY A 1 206 ? 2.077 3.435 -1.553 1.00 92.44 206 GLY A N 1
ATOM 1616 C CA . GLY A 1 206 ? 1.970 2.870 -2.885 1.00 92.44 206 GLY A CA 1
ATOM 1617 C C . GLY A 1 206 ? 1.382 3.847 -3.909 1.00 92.44 206 GLY A C 1
ATOM 1618 O O . GLY A 1 206 ? 1.952 4.059 -4.977 1.00 92.44 206 GLY A O 1
ATOM 1619 N N . ILE A 1 207 ? 0.290 4.528 -3.547 1.00 94.69 207 ILE A N 1
ATOM 1620 C CA . ILE A 1 207 ? -0.353 5.530 -4.410 1.00 94.69 207 ILE A CA 1
ATOM 1621 C C . ILE A 1 207 ? 0.535 6.767 -4.591 1.00 94.69 207 ILE A C 1
ATOM 1623 O O . ILE A 1 207 ? 0.596 7.323 -5.684 1.00 94.69 207 ILE A O 1
ATOM 1627 N N . ALA A 1 208 ? 1.228 7.226 -3.548 1.00 93.50 208 ALA A N 1
ATOM 1628 C CA . ALA A 1 208 ? 2.107 8.387 -3.652 1.00 93.50 208 ALA A CA 1
ATOM 1629 C C . ALA A 1 208 ? 3.286 8.117 -4.603 1.00 93.50 208 ALA A C 1
ATOM 1631 O O . ALA A 1 208 ? 3.527 8.924 -5.504 1.00 93.50 208 ALA A O 1
ATOM 1632 N N . ARG A 1 209 ? 3.965 6.970 -4.452 1.00 90.19 209 ARG A N 1
ATOM 1633 C CA . ARG A 1 209 ? 5.155 6.604 -5.238 1.00 90.19 209 ARG A CA 1
ATOM 1634 C C . ARG A 1 209 ? 4.836 6.123 -6.651 1.00 90.19 209 ARG A C 1
ATOM 1636 O O . ARG A 1 209 ? 5.462 6.598 -7.596 1.00 90.19 209 ARG A O 1
ATOM 1643 N N . TRP A 1 210 ? 3.862 5.231 -6.818 1.00 89.00 210 TRP A N 1
ATOM 1644 C CA . TRP A 1 210 ? 3.568 4.588 -8.110 1.00 89.00 210 TRP A CA 1
ATOM 1645 C C . TRP A 1 210 ? 2.236 5.017 -8.735 1.00 89.00 210 TRP A C 1
ATOM 1647 O O .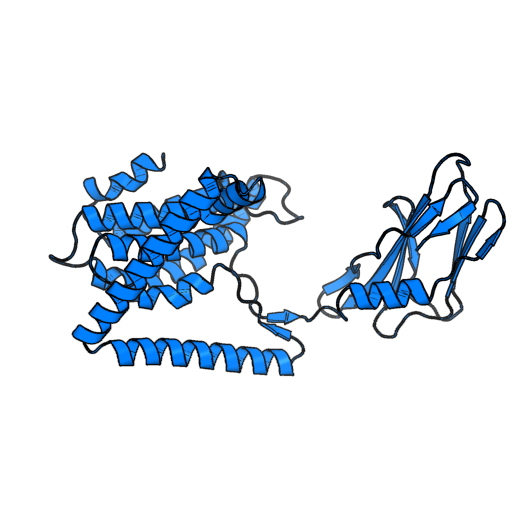 TRP A 1 210 ? 1.990 4.753 -9.906 1.00 89.00 210 TRP A O 1
ATOM 1657 N N . GLY A 1 211 ? 1.386 5.735 -8.001 1.00 90.56 211 GLY A N 1
ATOM 1658 C CA . GLY A 1 211 ? 0.077 6.150 -8.501 1.00 90.56 211 GLY A CA 1
ATOM 1659 C C . GLY A 1 211 ? -0.960 5.027 -8.481 1.00 90.56 211 GLY A C 1
ATOM 1660 O O . GLY A 1 211 ? -0.799 3.995 -7.830 1.00 90.56 211 GLY A O 1
ATOM 1661 N N . PHE A 1 212 ? -2.066 5.259 -9.187 1.00 88.44 212 PHE A N 1
ATOM 1662 C CA . PHE A 1 212 ? -3.126 4.273 -9.398 1.00 88.44 212 PHE A CA 1
ATOM 1663 C C . PHE A 1 212 ? -2.805 3.439 -10.637 1.00 88.44 212 PHE A C 1
ATOM 1665 O O . PHE A 1 212 ? -3.404 3.634 -11.692 1.00 88.44 212 PHE A O 1
ATOM 1672 N N . ASP A 1 213 ? -1.813 2.560 -10.510 1.00 82.31 213 ASP A N 1
ATOM 1673 C CA . ASP A 1 213 ? -1.343 1.756 -11.636 1.00 82.31 213 ASP A CA 1
ATOM 1674 C C . ASP A 1 213 ? -2.381 0.705 -12.079 1.00 82.31 213 ASP A C 1
ATOM 1676 O O . ASP A 1 213 ? -3.302 0.335 -11.334 1.00 82.31 213 ASP A O 1
ATOM 1680 N N . ASN A 1 214 ? -2.237 0.251 -13.321 1.00 82.00 214 ASN A N 1
ATOM 1681 C CA . ASN A 1 214 ? -3.151 -0.643 -14.009 1.00 82.00 214 ASN A CA 1
ATOM 1682 C C . ASN A 1 214 ? -3.244 -1.998 -13.302 1.00 82.00 214 ASN A C 1
ATOM 1684 O O . ASN A 1 214 ? -2.240 -2.631 -12.985 1.00 82.00 214 ASN A O 1
ATOM 1688 N N . LEU A 1 215 ? -4.474 -2.488 -13.124 1.00 83.94 215 LEU A N 1
ATOM 1689 C CA . LEU A 1 215 ? -4.721 -3.848 -12.631 1.00 83.94 215 LEU A CA 1
ATOM 1690 C C . LEU A 1 215 ? -4.496 -4.912 -13.706 1.00 83.94 215 LEU A C 1
ATOM 1692 O O . LEU A 1 215 ? -4.256 -6.075 -13.384 1.00 83.94 215 LEU A O 1
ATOM 1696 N N . ALA A 1 216 ? -4.642 -4.525 -14.971 1.00 85.06 216 ALA A N 1
ATOM 1697 C CA . ALA A 1 216 ? -4.419 -5.390 -16.112 1.00 85.06 216 ALA A CA 1
ATOM 1698 C C . ALA A 1 216 ? -3.066 -5.057 -16.730 1.00 85.06 216 ALA A C 1
ATOM 1700 O O . ALA A 1 216 ? -2.851 -3.941 -17.200 1.00 85.06 216 ALA A O 1
ATOM 1701 N N . GLU A 1 217 ? -2.184 -6.042 -16.770 1.00 78.81 217 GLU A N 1
ATOM 1702 C CA . GLU A 1 217 ? -0.931 -5.957 -17.503 1.00 78.81 217 GLU A CA 1
ATOM 1703 C C . GLU A 1 217 ? -1.050 -6.804 -18.762 1.00 78.81 217 GLU A C 1
ATOM 1705 O O . GLU A 1 217 ? -1.551 -7.931 -18.725 1.00 78.81 217 GLU A O 1
ATOM 1710 N N . VAL A 1 218 ? -0.594 -6.268 -19.892 1.00 71.00 218 VAL A N 1
ATOM 1711 C CA . VAL A 1 218 ? -0.420 -7.081 -21.095 1.00 71.00 218 VAL A CA 1
ATOM 1712 C C . VAL A 1 218 ? 0.598 -8.155 -20.749 1.00 71.00 218 VAL A C 1
ATOM 1714 O O . VAL A 1 218 ? 1.672 -7.835 -20.236 1.00 71.00 218 VAL A O 1
ATOM 1717 N N . GLN A 1 219 ? 0.265 -9.426 -20.987 1.00 55.97 219 GLN A N 1
ATOM 1718 C CA . GLN A 1 219 ? 1.300 -10.450 -20.977 1.00 55.97 219 GLN A CA 1
ATOM 1719 C C . GLN A 1 219 ? 2.286 -10.043 -22.067 1.00 55.97 219 GLN A C 1
ATOM 1721 O O . GLN A 1 219 ? 1.948 -10.104 -23.248 1.00 55.97 219 GLN A O 1
ATOM 1726 N N . GLY A 1 220 ? 3.461 -9.545 -21.672 1.00 48.72 220 GLY A N 1
ATOM 1727 C CA . GLY A 1 220 ? 4.532 -9.272 -22.621 1.00 48.72 220 GLY A CA 1
ATOM 1728 C C . GLY A 1 220 ? 4.726 -10.502 -23.513 1.00 48.72 220 GLY A C 1
ATOM 1729 O O . GLY A 1 220 ? 4.469 -11.623 -23.051 1.00 48.72 220 GLY A O 1
ATOM 1730 N N . PRO A 1 221 ? 5.102 -10.322 -24.790 1.00 41.44 221 PRO A N 1
ATOM 1731 C CA . PRO A 1 221 ? 5.341 -11.450 -25.675 1.00 41.44 221 PRO A CA 1
ATOM 1732 C C . PRO A 1 221 ? 6.352 -12.368 -24.988 1.00 41.44 221 PRO A C 1
ATOM 1734 O O . PRO A 1 221 ? 7.473 -11.949 -24.762 1.00 41.44 221 PRO A O 1
ATOM 1737 N N . ILE A 1 222 ? 5.890 -13.562 -24.598 1.00 41.38 222 ILE A N 1
ATOM 1738 C CA . ILE A 1 222 ? 6.640 -14.729 -24.112 1.00 41.38 222 ILE A CA 1
ATOM 1739 C C . ILE A 1 222 ? 7.836 -14.369 -23.206 1.00 41.38 222 ILE A C 1
ATOM 1741 O O . ILE A 1 222 ? 8.872 -13.949 -23.695 1.00 41.38 222 ILE A O 1
ATOM 1745 N N . SER A 1 223 ? 7.715 -14.601 -21.889 1.00 44.38 223 SER A N 1
ATOM 1746 C CA . SER A 1 223 ? 8.753 -14.377 -20.855 1.00 44.38 223 SER A CA 1
ATOM 1747 C C . SER A 1 223 ? 10.191 -14.314 -21.388 1.00 44.38 223 SER A C 1
ATOM 1749 O O . SER A 1 223 ? 10.601 -15.266 -22.054 1.00 44.38 223 SER A O 1
ATOM 1751 N N . ASP A 1 224 ? 10.956 -13.284 -21.024 1.00 49.44 224 ASP A N 1
ATOM 1752 C CA . ASP A 1 224 ? 12.285 -12.923 -21.558 1.00 49.44 224 ASP A CA 1
ATOM 1753 C C . ASP A 1 224 ? 13.243 -14.101 -21.791 1.00 49.44 224 ASP A C 1
ATOM 1755 O O . ASP A 1 224 ? 13.940 -14.155 -22.798 1.00 49.44 224 ASP A O 1
ATOM 1759 N N . LYS A 1 225 ? 13.192 -15.128 -20.935 1.00 46.91 225 LYS A N 1
ATOM 1760 C CA . LYS A 1 225 ? 13.976 -16.372 -21.068 1.00 46.91 225 LYS A CA 1
ATOM 1761 C C . LYS A 1 225 ? 13.698 -17.175 -22.343 1.00 46.91 225 LYS A C 1
ATOM 1763 O O . LYS A 1 225 ? 14.559 -17.903 -22.824 1.00 46.91 225 LYS A O 1
ATOM 1768 N N . SER A 1 226 ? 12.482 -17.094 -22.868 1.00 50.62 226 SER A N 1
ATOM 1769 C CA . SER A 1 226 ? 12.060 -17.798 -24.078 1.00 50.62 226 SER A CA 1
ATOM 1770 C C . SER A 1 226 ? 12.578 -17.097 -25.333 1.00 50.62 226 SER A C 1
ATOM 1772 O O . SER A 1 226 ? 13.156 -17.767 -26.184 1.00 50.62 226 SER A O 1
ATOM 1774 N N . VAL A 1 227 ? 12.475 -15.765 -25.404 1.00 55.12 227 VAL A N 1
ATOM 1775 C CA . VAL A 1 227 ? 13.045 -14.937 -26.476 1.00 55.12 227 VAL A CA 1
ATOM 1776 C C . VAL A 1 227 ? 14.569 -15.011 -26.437 1.00 55.12 227 VAL A C 1
ATOM 1778 O O . VAL A 1 227 ? 15.184 -15.213 -27.476 1.00 55.12 227 VAL A O 1
ATOM 1781 N N . GLU A 1 228 ? 15.174 -14.982 -25.249 1.00 56.97 228 GLU A N 1
ATOM 1782 C CA . GLU A 1 228 ? 16.606 -15.209 -25.045 1.00 56.97 228 GLU A CA 1
ATOM 1783 C C . GLU A 1 228 ? 17.054 -16.579 -25.574 1.00 56.97 228 GLU A C 1
ATOM 1785 O O . GLU A 1 228 ? 17.971 -16.653 -26.390 1.00 56.97 228 GLU A O 1
ATOM 1790 N N . SER A 1 229 ? 16.361 -17.660 -25.200 1.00 55.06 229 SER A N 1
ATOM 1791 C CA . SER A 1 229 ? 16.684 -19.008 -25.689 1.00 55.06 229 SER A CA 1
ATOM 1792 C C . SER A 1 229 ? 16.462 -19.179 -27.197 1.00 55.06 229 SER A C 1
ATOM 1794 O O . SER A 1 229 ? 17.184 -19.934 -27.845 1.00 55.06 229 SER A O 1
ATOM 1796 N N . LEU A 1 230 ? 15.478 -18.482 -27.772 1.00 58.34 230 LEU A N 1
ATOM 1797 C CA . LEU A 1 230 ? 15.178 -18.532 -29.201 1.00 58.34 230 LEU A CA 1
ATOM 1798 C C . LEU A 1 230 ? 16.202 -17.720 -30.003 1.00 58.34 230 LEU A C 1
ATOM 1800 O O . LEU A 1 230 ? 16.705 -18.218 -31.004 1.00 58.34 230 LEU A O 1
ATOM 1804 N N . LEU A 1 231 ? 16.568 -16.517 -29.553 1.00 65.50 231 LEU A N 1
ATOM 1805 C CA . LEU A 1 231 ? 17.567 -15.674 -30.216 1.00 65.50 231 LEU A CA 1
ATOM 1806 C C . LEU A 1 231 ? 18.976 -16.282 -30.131 1.00 65.50 231 LEU A C 1
ATOM 1808 O O . LEU A 1 231 ? 19.671 -16.325 -31.143 1.00 65.50 231 LEU A O 1
ATOM 1812 N N . LEU A 1 232 ? 19.379 -16.818 -28.973 1.00 61.25 232 LEU A N 1
ATOM 1813 C CA . LEU A 1 232 ? 20.698 -17.448 -28.804 1.00 61.25 232 LEU A CA 1
ATOM 1814 C C . LEU A 1 232 ? 20.838 -18.750 -29.607 1.00 61.25 232 LEU A C 1
ATOM 1816 O O . LEU A 1 232 ? 21.910 -19.019 -30.143 1.00 61.25 232 LEU A O 1
ATOM 1820 N N . ASN A 1 233 ? 19.764 -19.537 -29.748 1.00 60.75 233 ASN A N 1
ATOM 1821 C CA . ASN A 1 233 ? 19.788 -20.746 -30.579 1.00 60.75 233 ASN A CA 1
ATOM 1822 C C . ASN A 1 233 ? 19.780 -20.440 -32.085 1.00 60.75 233 ASN A C 1
ATOM 1824 O O . ASN A 1 233 ? 20.280 -21.249 -32.865 1.00 60.75 233 ASN A O 1
ATOM 1828 N N . MET A 1 234 ? 19.212 -19.307 -32.511 1.00 60.06 234 MET A N 1
ATOM 1829 C CA . MET A 1 234 ? 19.141 -18.954 -33.933 1.00 60.06 234 MET A CA 1
ATOM 1830 C C . MET A 1 234 ? 20.413 -18.296 -34.471 1.00 60.06 234 MET A C 1
ATOM 1832 O O . MET A 1 234 ? 20.661 -18.378 -35.670 1.00 60.06 234 MET A O 1
ATOM 1836 N N . ILE A 1 235 ? 21.225 -17.667 -33.617 1.00 68.69 235 ILE A N 1
ATOM 1837 C CA . ILE A 1 235 ? 22.349 -16.835 -34.054 1.00 68.69 235 ILE A CA 1
ATOM 1838 C C . ILE A 1 235 ? 23.675 -17.432 -33.560 1.00 68.69 235 ILE A C 1
ATOM 1840 O O . ILE A 1 235 ? 24.277 -16.975 -32.589 1.00 68.69 235 ILE A O 1
ATOM 1844 N N . SER A 1 236 ? 24.151 -18.472 -34.247 1.00 73.38 236 SER A N 1
ATOM 1845 C CA . SER A 1 236 ? 25.502 -19.001 -34.016 1.00 73.38 236 SER A CA 1
ATOM 1846 C C . SER A 1 236 ? 26.552 -18.112 -34.695 1.00 73.38 236 SER A C 1
ATOM 1848 O O . SER A 1 236 ? 26.386 -17.778 -35.870 1.00 73.38 236 SER A O 1
ATOM 1850 N N . PRO A 1 237 ? 27.643 -17.727 -34.008 1.00 85.50 237 PRO A N 1
ATOM 1851 C CA . PRO A 1 237 ? 28.662 -16.877 -34.606 1.00 85.50 237 PRO A CA 1
ATOM 1852 C C . PRO A 1 237 ? 29.547 -17.650 -35.583 1.00 85.50 237 PRO A C 1
ATOM 1854 O O . PRO A 1 237 ? 30.028 -18.746 -35.291 1.00 85.50 237 PRO A O 1
ATOM 1857 N N . ILE A 1 238 ? 29.868 -17.014 -36.703 1.00 85.75 238 ILE A N 1
ATOM 1858 C CA . ILE A 1 238 ? 30.938 -17.427 -37.607 1.00 85.75 238 ILE A CA 1
ATOM 1859 C C . ILE A 1 238 ? 32.147 -16.539 -37.301 1.00 85.75 238 ILE A C 1
ATOM 1861 O O . ILE A 1 238 ? 32.130 -15.332 -37.565 1.00 85.75 238 ILE A O 1
ATOM 1865 N N . ILE A 1 239 ? 33.185 -17.126 -36.701 1.00 85.88 239 ILE A N 1
ATOM 1866 C CA . ILE A 1 239 ? 34.402 -16.419 -36.277 1.00 85.88 239 ILE A CA 1
ATOM 1867 C C . ILE A 1 239 ? 35.521 -16.690 -37.280 1.00 85.88 239 ILE A C 1
ATOM 1869 O O . ILE A 1 239 ? 35.993 -17.816 -37.405 1.00 85.88 239 ILE A O 1
ATOM 1873 N N . ASN A 1 240 ? 35.991 -15.633 -37.938 1.00 84.12 240 ASN A N 1
ATOM 1874 C CA . ASN A 1 240 ? 37.118 -15.657 -38.866 1.00 84.12 240 ASN A CA 1
ATOM 1875 C C . ASN A 1 240 ? 38.220 -14.717 -38.361 1.00 84.12 240 ASN A C 1
ATOM 1877 O O . ASN A 1 240 ? 38.313 -13.551 -38.753 1.00 84.12 240 ASN A O 1
ATOM 1881 N N . GLY A 1 241 ? 39.063 -15.230 -37.460 1.00 82.56 241 GLY A N 1
ATOM 1882 C CA . GLY A 1 241 ? 40.197 -14.496 -36.895 1.00 82.56 241 GLY A CA 1
ATOM 1883 C C . GLY A 1 241 ? 39.762 -13.248 -36.123 1.00 82.56 241 GLY A C 1
ATOM 1884 O O . GLY A 1 241 ? 39.309 -13.342 -34.987 1.00 82.56 241 GLY A O 1
ATOM 1885 N N . THR A 1 242 ? 39.917 -12.072 -36.735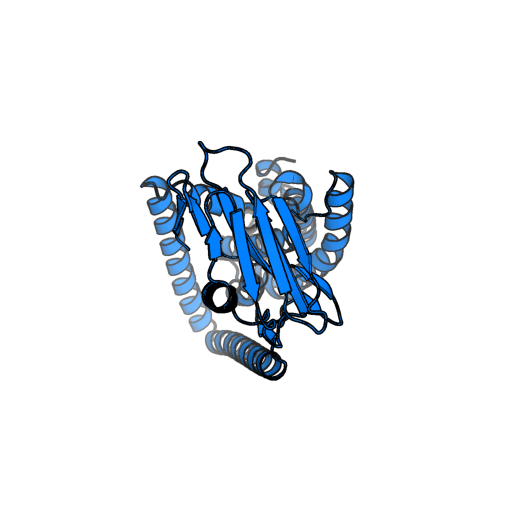 1.00 84.06 242 THR A N 1
ATOM 1886 C CA . THR A 1 242 ? 39.554 -10.766 -36.154 1.00 84.06 242 THR A CA 1
ATOM 1887 C C . THR A 1 242 ? 38.129 -10.315 -36.472 1.00 84.06 242 THR A C 1
ATOM 1889 O O . THR A 1 242 ? 37.742 -9.221 -36.062 1.00 84.06 242 THR A O 1
ATOM 1892 N N . HIS A 1 243 ? 37.345 -11.134 -37.172 1.00 87.31 243 HIS A N 1
ATOM 1893 C CA . HIS A 1 243 ? 35.953 -10.841 -37.503 1.00 87.31 243 HIS A CA 1
ATOM 1894 C C . HIS A 1 243 ? 35.027 -11.869 -36.861 1.00 87.31 243 HIS A C 1
ATOM 1896 O O . HIS A 1 243 ? 35.307 -13.069 -36.888 1.00 87.31 243 HIS A O 1
ATOM 1902 N N . ILE A 1 244 ? 33.916 -11.388 -36.317 1.00 88.25 244 ILE A N 1
ATOM 1903 C CA . ILE A 1 244 ? 32.785 -12.208 -35.894 1.00 88.25 244 ILE A CA 1
ATOM 1904 C C . ILE A 1 244 ? 31.570 -11.784 -36.707 1.00 88.25 244 ILE A C 1
ATOM 1906 O O . ILE A 1 244 ? 31.307 -10.592 -36.875 1.00 88.25 244 ILE A O 1
ATOM 1910 N N . SER A 1 245 ? 30.870 -12.763 -37.261 1.00 87.19 245 SER A N 1
ATOM 1911 C CA . SER A 1 245 ? 29.685 -12.544 -38.080 1.00 87.19 245 SER A CA 1
ATOM 1912 C C . SER A 1 245 ? 28.517 -13.360 -37.559 1.00 87.19 245 SER A C 1
ATOM 1914 O O . SER A 1 245 ? 28.694 -14.472 -37.065 1.00 87.19 245 SER A O 1
ATOM 1916 N N . PHE A 1 246 ? 27.337 -12.770 -37.643 1.00 86.56 246 PHE A N 1
ATOM 1917 C CA . PHE A 1 246 ? 26.082 -13.330 -37.183 1.00 86.56 246 PHE A CA 1
ATOM 1918 C C . PHE A 1 246 ? 25.112 -13.274 -38.353 1.00 86.56 246 PHE A C 1
ATOM 1920 O O . PHE A 1 246 ? 24.867 -12.189 -38.876 1.00 86.56 246 PHE A O 1
ATOM 1927 N N . GLU A 1 247 ? 24.589 -14.423 -38.771 1.00 84.38 247 GLU A N 1
ATOM 1928 C CA . GLU A 1 247 ? 23.657 -14.532 -39.895 1.00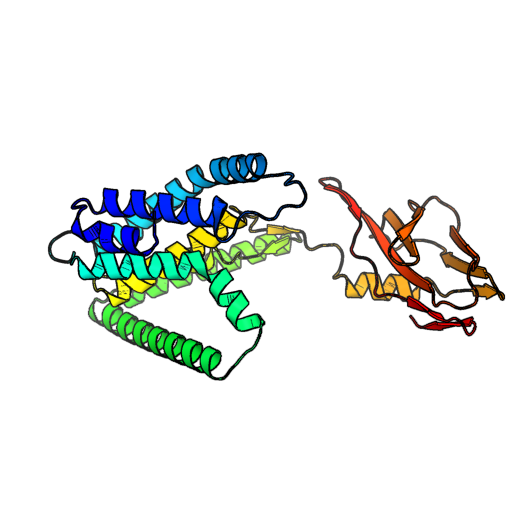 84.38 247 GLU A CA 1
ATOM 1929 C C . GLU A 1 247 ? 22.344 -15.154 -39.424 1.00 84.38 247 GLU A C 1
ATOM 1931 O O . GLU A 1 247 ? 22.350 -16.102 -38.637 1.00 84.38 247 GLU A O 1
ATOM 1936 N N . TRP A 1 248 ? 21.217 -14.625 -39.900 1.00 78.88 248 TRP A N 1
ATOM 1937 C CA . TRP A 1 248 ? 19.893 -15.174 -39.612 1.00 78.88 248 TRP A CA 1
ATOM 1938 C C . TRP A 1 248 ? 18.974 -15.083 -40.835 1.00 78.88 248 TRP A C 1
ATOM 1940 O O . TRP A 1 248 ? 18.974 -14.106 -41.586 1.00 78.88 248 TRP A O 1
ATOM 1950 N N . SER A 1 249 ? 18.183 -16.137 -41.046 1.00 67.06 249 SER A N 1
ATOM 1951 C CA . SER A 1 249 ? 17.291 -16.295 -42.204 1.00 67.06 249 SER A CA 1
ATOM 1952 C C . SER A 1 249 ? 15.897 -15.688 -42.003 1.00 67.06 249 SER A C 1
ATOM 1954 O O . SER A 1 249 ? 15.116 -15.628 -42.951 1.00 67.06 249 SER A O 1
ATOM 1956 N N . GLY A 1 250 ? 15.593 -15.224 -40.789 1.00 68.88 250 GLY A N 1
ATOM 1957 C CA . GLY A 1 250 ? 14.360 -14.527 -40.431 1.00 68.88 250 GLY A CA 1
ATOM 1958 C C . GLY A 1 250 ? 14.192 -14.433 -38.915 1.00 68.88 250 GLY A C 1
ATOM 1959 O O . GLY A 1 250 ? 14.817 -15.183 -38.164 1.00 68.88 250 GLY A O 1
ATOM 1960 N N . LEU A 1 251 ? 13.362 -13.496 -38.461 1.00 70.81 251 LEU A N 1
ATOM 1961 C CA . LEU A 1 251 ? 13.000 -13.362 -37.048 1.00 70.81 251 LEU A CA 1
ATOM 1962 C C . LEU A 1 251 ? 11.705 -14.130 -36.730 1.00 70.81 251 LEU A C 1
ATOM 1964 O O . LEU A 1 251 ? 10.889 -14.350 -37.629 1.00 70.81 251 LEU A O 1
ATOM 1968 N N . PRO A 1 252 ? 11.483 -14.554 -35.469 1.00 68.38 252 PRO A N 1
ATOM 1969 C CA . PRO A 1 252 ? 10.225 -15.179 -35.074 1.00 68.38 252 PRO A CA 1
ATOM 1970 C C . PRO A 1 252 ? 9.050 -14.234 -35.354 1.00 68.38 252 PRO A C 1
ATOM 1972 O O . PRO A 1 252 ? 9.196 -13.025 -35.210 1.00 68.38 252 PRO A O 1
ATOM 1975 N N . ASN A 1 253 ? 7.865 -14.769 -35.670 1.00 63.75 253 ASN A N 1
ATOM 1976 C CA . ASN A 1 253 ? 6.669 -13.966 -35.996 1.00 63.75 253 ASN A CA 1
ATOM 1977 C C . ASN A 1 253 ? 6.272 -12.941 -34.911 1.00 63.75 253 ASN A C 1
ATOM 1979 O O . ASN A 1 253 ? 5.491 -12.034 -35.178 1.00 63.75 253 ASN A O 1
ATOM 1983 N N . SER A 1 254 ? 6.769 -13.107 -33.684 1.00 65.25 254 SER A N 1
ATOM 1984 C CA . SER A 1 254 ? 6.574 -12.197 -32.556 1.00 65.25 254 SER A CA 1
ATOM 1985 C C . SER A 1 254 ? 7.534 -11.002 -32.536 1.00 65.25 254 SER A C 1
ATOM 1987 O O . SER A 1 254 ? 7.396 -10.159 -31.658 1.00 65.25 254 SER A O 1
ATOM 1989 N N . CYS A 1 255 ? 8.517 -10.942 -33.437 1.00 69.62 255 CYS A N 1
ATOM 1990 C CA . CYS A 1 255 ? 9.566 -9.928 -33.477 1.00 69.62 255 CYS A CA 1
ATOM 1991 C C . CYS A 1 255 ? 9.527 -9.180 -34.816 1.00 69.62 255 CYS A C 1
ATOM 1993 O O . CYS A 1 255 ? 9.623 -9.779 -35.885 1.00 69.62 255 CYS A O 1
ATOM 1995 N N . ASN A 1 256 ? 9.427 -7.855 -34.753 1.00 74.75 256 ASN A N 1
ATOM 1996 C CA . ASN A 1 256 ? 9.447 -6.964 -35.914 1.00 74.75 256 ASN A CA 1
ATOM 1997 C C . ASN A 1 256 ? 10.876 -6.556 -36.308 1.00 74.75 256 ASN A C 1
ATOM 1999 O O . ASN A 1 256 ? 11.088 -6.058 -37.409 1.00 74.75 256 ASN A O 1
ATOM 2003 N N . GLY A 1 257 ? 11.853 -6.760 -35.421 1.00 78.12 257 GLY A N 1
ATOM 2004 C CA . GLY A 1 257 ? 13.251 -6.424 -35.663 1.00 78.12 257 GLY A CA 1
ATOM 2005 C C . GLY A 1 257 ? 14.204 -6.985 -34.611 1.00 78.12 257 GLY A C 1
ATOM 2006 O O . GLY A 1 257 ? 13.782 -7.629 -33.647 1.00 78.12 257 GLY A O 1
ATOM 2007 N N . ILE A 1 258 ? 15.496 -6.737 -34.806 1.00 81.38 258 ILE A N 1
ATOM 2008 C CA . ILE A 1 258 ? 16.584 -7.167 -33.928 1.00 81.38 258 ILE A CA 1
ATOM 2009 C C . ILE A 1 258 ? 17.542 -6.011 -33.653 1.00 81.38 258 ILE A C 1
ATOM 2011 O O . ILE A 1 258 ? 17.884 -5.237 -34.544 1.00 81.38 258 ILE A O 1
ATOM 2015 N N . ASN A 1 259 ? 17.999 -5.931 -32.409 1.00 84.00 259 ASN A N 1
ATOM 2016 C CA . ASN A 1 259 ? 19.048 -5.039 -31.947 1.00 84.00 259 ASN A CA 1
ATOM 2017 C C . ASN A 1 259 ? 20.253 -5.864 -31.499 1.00 84.00 259 ASN A C 1
ATOM 2019 O O . ASN A 1 259 ? 20.089 -6.875 -30.817 1.00 84.00 259 ASN A O 1
ATOM 2023 N N . ILE A 1 260 ? 21.459 -5.405 -31.820 1.00 85.38 260 ILE A N 1
ATOM 2024 C CA . ILE A 1 260 ? 22.703 -6.012 -31.342 1.00 85.38 260 ILE A CA 1
ATOM 2025 C C . ILE A 1 260 ? 23.512 -4.946 -30.620 1.00 85.38 260 ILE A C 1
ATOM 2027 O O . ILE A 1 260 ? 23.851 -3.896 -31.181 1.00 85.38 260 ILE A O 1
ATOM 2031 N N . LEU A 1 261 ? 23.810 -5.229 -29.357 1.00 86.19 261 LEU A N 1
ATOM 2032 C CA . LEU A 1 261 ? 24.661 -4.410 -28.517 1.00 86.19 261 LEU A CA 1
ATOM 2033 C C . LEU A 1 261 ? 26.041 -5.055 -28.441 1.00 86.19 261 LEU A C 1
ATOM 2035 O O . LEU A 1 261 ? 26.153 -6.265 -28.250 1.00 86.19 261 LEU A O 1
ATOM 2039 N N . VAL A 1 262 ? 27.082 -4.233 -28.552 1.00 86.75 262 VAL A N 1
ATOM 2040 C CA . VAL A 1 262 ? 28.473 -4.626 -28.310 1.00 86.75 262 VAL A CA 1
ATOM 2041 C C . VAL A 1 262 ? 29.001 -3.770 -27.168 1.00 86.75 262 VAL A C 1
ATOM 2043 O O . VAL A 1 262 ? 29.031 -2.543 -27.282 1.00 86.75 262 VAL A O 1
ATOM 2046 N N . ASN A 1 263 ? 29.400 -4.413 -26.072 1.00 86.88 263 ASN A N 1
ATOM 2047 C CA . ASN A 1 263 ? 29.770 -3.785 -24.801 1.00 86.88 263 ASN A CA 1
ATOM 2048 C C . ASN A 1 263 ? 28.686 -2.823 -24.293 1.00 86.88 263 ASN A C 1
ATOM 2050 O O . ASN A 1 263 ? 28.970 -1.670 -23.982 1.00 86.88 263 ASN A O 1
ATOM 2054 N N . ASP A 1 264 ? 27.436 -3.294 -24.273 1.00 77.44 264 ASP A N 1
ATOM 2055 C CA . ASP A 1 264 ? 26.248 -2.542 -23.838 1.00 77.44 264 ASP A CA 1
ATOM 2056 C C . ASP A 1 264 ? 25.959 -1.260 -24.652 1.00 77.44 264 ASP A C 1
ATOM 2058 O O . ASP A 1 264 ? 25.122 -0.444 -24.272 1.00 77.44 264 ASP A O 1
ATOM 2062 N N . VAL A 1 265 ? 26.590 -1.105 -25.822 1.00 80.94 265 VAL A N 1
ATOM 2063 C CA . VAL A 1 265 ? 26.312 -0.027 -26.781 1.00 80.94 265 VAL A CA 1
ATOM 2064 C C . VAL A 1 265 ? 25.608 -0.602 -28.001 1.00 80.94 265 VAL A C 1
ATOM 2066 O O . VAL A 1 265 ? 26.114 -1.535 -28.621 1.00 80.94 265 VAL A O 1
ATOM 2069 N N . LEU A 1 266 ? 24.469 -0.025 -28.387 1.00 82.19 266 LEU A N 1
ATOM 2070 C CA . LEU A 1 266 ? 23.748 -0.402 -29.605 1.00 82.19 266 LEU A CA 1
ATOM 2071 C C . LEU A 1 266 ? 24.626 -0.156 -30.843 1.00 82.19 266 LEU A C 1
ATOM 2073 O O . LEU A 1 266 ? 25.030 0.977 -31.108 1.00 82.19 266 LEU A O 1
ATOM 2077 N N . ARG A 1 267 ? 24.933 -1.218 -31.594 1.00 85.56 267 ARG A N 1
ATOM 2078 C CA . ARG A 1 267 ? 25.758 -1.154 -32.817 1.00 85.56 267 ARG A CA 1
ATOM 2079 C C . ARG A 1 267 ? 24.996 -1.504 -34.079 1.00 85.56 267 ARG A C 1
ATOM 2081 O O . ARG A 1 267 ? 25.397 -1.079 -35.157 1.00 85.56 267 ARG A O 1
ATOM 2088 N N . PHE A 1 268 ? 23.921 -2.266 -33.944 1.00 84.31 268 PHE A N 1
ATOM 2089 C CA . PHE A 1 268 ? 23.118 -2.699 -35.071 1.00 84.31 268 PHE A CA 1
ATOM 2090 C C . PHE A 1 268 ? 21.650 -2.751 -34.678 1.00 84.31 268 PHE A C 1
ATOM 2092 O O . PHE A 1 268 ? 21.315 -3.170 -33.570 1.00 84.31 268 PHE A O 1
ATOM 2099 N N . GLN A 1 269 ? 20.798 -2.318 -35.597 1.00 84.94 269 GLN A N 1
ATOM 2100 C CA . GLN A 1 269 ? 19.352 -2.348 -35.482 1.00 84.94 269 GLN A CA 1
ATOM 2101 C C . GLN A 1 269 ? 18.783 -2.598 -36.877 1.00 84.94 269 GLN A C 1
ATOM 2103 O O . GLN A 1 269 ? 19.125 -1.871 -37.809 1.00 84.94 269 GLN A O 1
ATOM 2108 N N . ASP A 1 270 ? 17.924 -3.605 -37.009 1.00 80.62 270 ASP A N 1
ATOM 2109 C CA . ASP A 1 270 ? 17.266 -3.938 -38.274 1.00 80.62 270 ASP A CA 1
ATOM 2110 C C . ASP A 1 270 ? 15.817 -4.395 -38.049 1.00 80.62 270 ASP A C 1
ATOM 2112 O O . ASP A 1 270 ? 15.501 -5.004 -37.027 1.00 80.62 270 ASP A O 1
ATOM 2116 N N . PHE A 1 271 ? 14.936 -4.102 -39.005 1.00 73.88 271 PHE A N 1
ATOM 2117 C CA . PHE A 1 271 ? 13.481 -4.285 -38.928 1.00 73.88 271 PHE A CA 1
ATOM 2118 C C . PHE A 1 271 ? 12.996 -5.298 -39.974 1.00 73.88 271 PHE A C 1
ATOM 2120 O O . PHE A 1 271 ? 12.273 -4.942 -40.900 1.00 73.88 271 PHE A O 1
ATOM 2127 N N . ASN A 1 272 ? 13.472 -6.544 -39.863 1.00 69.50 272 ASN A N 1
ATOM 2128 C CA . ASN A 1 272 ? 13.080 -7.716 -40.666 1.00 69.50 272 ASN A CA 1
ATOM 2129 C C . ASN A 1 272 ? 12.724 -7.449 -42.158 1.00 69.50 272 ASN A C 1
ATOM 2131 O O . ASN A 1 272 ? 11.643 -7.860 -42.599 1.00 69.50 272 ASN A O 1
ATOM 2135 N N . PRO A 1 273 ? 13.556 -6.748 -42.962 1.00 56.75 273 PRO A N 1
ATOM 2136 C CA . PRO A 1 273 ? 13.302 -6.642 -44.397 1.00 56.75 273 PRO A CA 1
ATOM 2137 C C . PRO A 1 273 ? 13.378 -8.014 -45.102 1.00 56.75 273 PRO A C 1
ATOM 2139 O O . PRO A 1 273 ? 14.089 -8.907 -44.655 1.00 56.75 273 PRO A O 1
ATOM 2142 N N . PRO A 1 274 ? 12.671 -8.228 -46.225 1.00 54.06 274 PRO A N 1
ATOM 2143 C CA . PRO A 1 274 ? 12.742 -9.491 -46.957 1.00 54.06 274 PRO A CA 1
ATOM 2144 C C . PRO A 1 274 ? 14.139 -9.713 -47.568 1.00 54.06 274 PRO A C 1
ATOM 2146 O O . PRO A 1 274 ? 14.529 -9.026 -48.510 1.00 54.06 274 PRO A O 1
ATOM 2149 N N . GLY A 1 275 ? 14.867 -10.705 -47.050 1.00 58.72 275 GLY A N 1
ATOM 2150 C CA . GLY A 1 275 ? 16.207 -11.108 -47.496 1.00 58.72 275 GLY A CA 1
ATOM 2151 C C . GLY A 1 275 ? 17.090 -11.444 -46.294 1.00 58.72 275 GLY A C 1
ATOM 2152 O O . GLY A 1 275 ? 16.974 -10.795 -45.267 1.00 58.72 275 GLY A O 1
ATOM 2153 N N . GLY A 1 276 ? 17.932 -12.479 -46.383 1.00 63.75 276 GLY A N 1
ATOM 2154 C CA . GLY A 1 276 ? 18.777 -12.904 -45.256 1.00 63.75 276 GLY A CA 1
ATOM 2155 C C . GLY A 1 276 ? 19.619 -11.758 -44.683 1.00 63.75 276 GLY A C 1
ATOM 2156 O O . GLY A 1 276 ? 20.124 -10.920 -45.431 1.00 63.75 276 GLY A O 1
ATOM 2157 N N . HIS A 1 277 ? 19.769 -11.737 -43.360 1.00 75.56 277 HIS A N 1
ATOM 2158 C CA . HIS A 1 277 ? 20.432 -10.652 -42.642 1.00 75.56 277 HIS A CA 1
ATOM 2159 C C . HIS A 1 277 ? 21.774 -11.111 -42.091 1.00 75.56 277 HIS A C 1
ATOM 2161 O O . HIS A 1 277 ? 21.922 -12.253 -41.647 1.00 75.56 277 HIS A O 1
ATOM 2167 N N . SER A 1 278 ? 22.735 -10.191 -42.071 1.00 82.69 278 SER A N 1
ATOM 2168 C CA . SER A 1 278 ? 24.057 -10.433 -41.510 1.00 82.69 278 SER A CA 1
ATOM 2169 C C . SER A 1 278 ? 24.560 -9.213 -40.751 1.00 82.69 278 SER A C 1
ATOM 2171 O O . SER A 1 278 ? 24.524 -8.098 -41.276 1.00 82.69 278 SER A O 1
ATOM 2173 N N . PHE A 1 279 ? 25.113 -9.429 -39.564 1.00 85.56 279 PHE A N 1
ATOM 2174 C CA . PHE A 1 279 ? 25.891 -8.435 -38.834 1.00 85.56 279 PHE A CA 1
ATOM 2175 C C . PHE A 1 279 ? 27.342 -8.897 -38.735 1.00 85.56 279 PHE A C 1
ATOM 2177 O O . PHE A 1 279 ? 27.609 -10.029 -38.340 1.00 85.56 279 PHE A O 1
ATOM 2184 N N . VAL A 1 280 ? 28.284 -8.017 -39.079 1.00 88.38 280 VAL A N 1
ATOM 2185 C CA . VAL A 1 280 ? 29.722 -8.299 -39.016 1.00 88.38 280 VAL A CA 1
ATOM 2186 C C . VAL A 1 280 ? 30.386 -7.281 -38.104 1.00 88.38 280 VAL A C 1
ATOM 2188 O O . VAL A 1 280 ? 30.247 -6.075 -38.301 1.00 88.38 280 VAL A O 1
ATOM 2191 N N . TRP A 1 281 ? 31.148 -7.770 -37.130 1.00 88.62 281 TRP A N 1
ATOM 2192 C CA . TRP A 1 281 ? 31.934 -6.947 -36.225 1.00 88.62 281 TRP A CA 1
ATOM 2193 C C . TRP A 1 281 ? 33.418 -7.282 -36.343 1.00 88.62 281 TRP A C 1
ATOM 2195 O O . TRP A 1 281 ? 33.820 -8.448 -36.310 1.00 88.62 281 TRP A O 1
ATOM 2205 N N . ARG A 1 282 ? 34.247 -6.243 -36.459 1.00 88.50 282 ARG A N 1
ATOM 2206 C CA . ARG A 1 282 ? 35.704 -6.365 -36.468 1.00 88.50 282 ARG A CA 1
ATOM 2207 C C . ARG A 1 282 ? 36.250 -6.029 -35.089 1.00 88.50 282 ARG A C 1
ATOM 2209 O O . ARG A 1 282 ? 35.904 -5.008 -34.506 1.00 88.50 282 ARG A O 1
ATOM 2216 N N . ARG A 1 283 ? 37.141 -6.875 -34.581 1.00 83.00 283 ARG A N 1
ATOM 2217 C CA . ARG A 1 283 ? 37.862 -6.615 -33.336 1.00 83.00 283 ARG A CA 1
ATOM 2218 C C . ARG A 1 283 ? 38.868 -5.483 -33.539 1.00 83.00 283 ARG A C 1
ATOM 2220 O O . ARG A 1 283 ? 39.758 -5.601 -34.381 1.00 83.00 283 ARG A O 1
ATOM 2227 N N . GLU A 1 284 ? 38.718 -4.423 -32.753 1.00 78.94 284 GLU A N 1
ATOM 2228 C CA . GLU A 1 284 ? 39.642 -3.283 -32.724 1.00 78.94 284 GLU A CA 1
ATOM 2229 C C . GLU A 1 284 ? 40.797 -3.545 -31.743 1.00 78.94 284 GLU A C 1
ATOM 2231 O O . GLU A 1 284 ? 41.958 -3.444 -32.133 1.00 78.94 284 GLU A O 1
ATOM 2236 N N . ASP A 1 285 ? 40.488 -4.028 -30.533 1.00 76.88 285 ASP A N 1
ATOM 2237 C CA . ASP A 1 285 ? 41.475 -4.330 -29.490 1.00 76.88 285 ASP A CA 1
ATOM 2238 C C . ASP A 1 285 ? 41.625 -5.840 -29.250 1.00 76.88 285 ASP A C 1
ATOM 2240 O O . ASP A 1 285 ? 40.707 -6.524 -28.798 1.00 76.88 285 ASP A O 1
ATOM 2244 N N . LEU A 1 286 ? 42.816 -6.382 -29.525 1.00 71.88 286 LEU A N 1
ATOM 2245 C CA . LEU A 1 286 ? 43.100 -7.824 -29.425 1.00 71.88 286 LEU A CA 1
ATOM 2246 C C . LEU A 1 286 ? 43.165 -8.356 -27.980 1.00 71.88 286 LEU A C 1
ATOM 2248 O O . LEU A 1 286 ? 43.100 -9.567 -27.780 1.00 71.88 286 LEU A O 1
ATOM 2252 N N . GLY A 1 287 ? 43.302 -7.475 -26.985 1.00 74.62 287 GLY A N 1
ATOM 2253 C CA . GLY A 1 287 ? 43.537 -7.846 -25.585 1.00 74.62 287 GLY A CA 1
ATOM 2254 C C . GLY A 1 287 ? 42.295 -7.924 -24.694 1.00 74.62 287 GLY A C 1
ATOM 2255 O O . GLY A 1 287 ? 42.424 -8.337 -23.543 1.00 74.62 287 GLY A O 1
ATOM 2256 N N . LEU A 1 288 ? 41.114 -7.531 -25.181 1.00 82.75 288 LEU A N 1
ATOM 2257 C CA . LEU A 1 288 ? 39.905 -7.416 -24.358 1.00 82.75 288 LEU A CA 1
ATOM 2258 C C . LEU A 1 288 ? 38.780 -8.338 -24.850 1.00 82.75 288 LEU A C 1
ATOM 2260 O O . LEU A 1 288 ? 38.617 -8.519 -26.060 1.00 82.75 288 LEU A O 1
ATOM 2264 N N . PRO A 1 289 ? 37.992 -8.929 -23.931 1.00 86.62 289 PRO A N 1
ATOM 2265 C CA . PRO A 1 289 ? 36.770 -9.625 -24.302 1.00 86.62 289 PRO A CA 1
ATOM 2266 C C . PRO A 1 289 ? 35.717 -8.625 -24.795 1.00 86.62 289 PRO A C 1
ATOM 2268 O O . PRO A 1 289 ? 35.619 -7.507 -24.286 1.00 86.62 289 PRO A O 1
ATOM 2271 N N . LEU A 1 290 ? 34.915 -9.049 -25.769 1.00 87.12 290 LEU A N 1
ATOM 2272 C CA . LEU A 1 290 ? 33.757 -8.300 -26.252 1.00 87.12 290 LEU A CA 1
ATOM 2273 C C . LEU A 1 290 ? 32.473 -8.980 -25.786 1.00 87.12 290 LEU A C 1
ATOM 2275 O O . LEU A 1 290 ? 32.346 -10.200 -25.886 1.00 87.12 290 LEU A O 1
ATOM 2279 N N . TYR A 1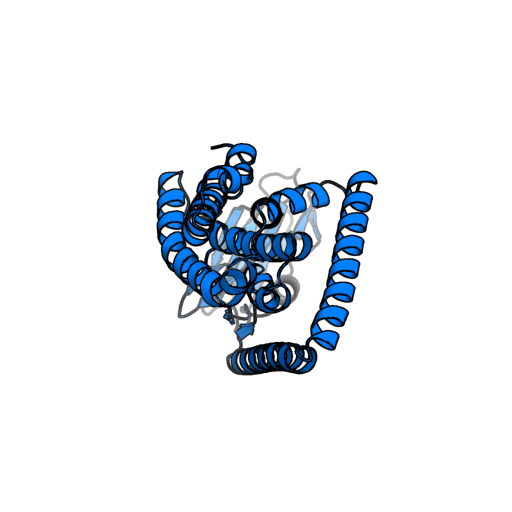 291 ? 31.528 -8.179 -25.306 1.00 87.50 291 TYR A N 1
ATOM 2280 C CA . TYR A 1 291 ? 30.233 -8.641 -24.819 1.00 87.50 291 TYR A CA 1
ATOM 2281 C C . TYR A 1 291 ? 29.156 -8.314 -25.845 1.00 87.50 291 TYR A C 1
ATOM 2283 O O . TYR A 1 291 ? 28.978 -7.155 -26.207 1.00 87.50 291 TYR A O 1
ATOM 2291 N N . PHE A 1 292 ? 28.438 -9.326 -26.307 1.00 86.81 292 PHE A N 1
ATOM 2292 C CA . PHE A 1 292 ? 27.348 -9.208 -27.261 1.00 86.81 292 PHE A CA 1
ATOM 2293 C C . PHE A 1 292 ? 26.024 -9.466 -26.555 1.00 86.81 292 PHE A C 1
ATOM 2295 O O . PHE A 1 292 ? 25.899 -10.425 -25.795 1.00 86.81 292 PHE A O 1
ATOM 2302 N N . ARG A 1 293 ? 25.026 -8.626 -26.828 1.00 85.50 293 ARG A N 1
ATOM 2303 C CA . ARG A 1 293 ? 23.643 -8.874 -26.412 1.00 85.50 293 ARG A CA 1
ATOM 2304 C C . ARG A 1 293 ? 22.702 -8.680 -27.581 1.00 85.50 293 ARG A C 1
ATOM 2306 O O . ARG A 1 293 ? 22.880 -7.749 -28.367 1.00 85.50 293 ARG A O 1
ATOM 2313 N N . PHE A 1 294 ? 21.686 -9.526 -27.658 1.00 83.31 294 PHE A N 1
ATOM 2314 C CA . PHE A 1 294 ? 20.676 -9.480 -28.706 1.00 83.31 294 PHE A CA 1
ATOM 2315 C C . PHE A 1 294 ? 19.347 -9.050 -28.091 1.00 83.31 294 PHE A C 1
ATOM 2317 O O . PHE A 1 294 ? 18.950 -9.567 -27.055 1.00 83.31 294 PHE A O 1
ATOM 2324 N N . GLY A 1 295 ? 18.666 -8.084 -28.692 1.00 77.75 295 GLY A N 1
ATOM 2325 C CA . GLY A 1 295 ? 17.349 -7.626 -28.255 1.00 77.75 295 GLY A CA 1
ATOM 2326 C C . GLY A 1 295 ? 16.336 -7.786 -29.375 1.00 77.75 295 GLY A C 1
ATOM 2327 O O . GLY A 1 295 ? 16.648 -7.507 -30.532 1.00 77.75 295 GLY A O 1
ATOM 2328 N N . ALA A 1 296 ? 15.122 -8.213 -29.046 1.00 77.06 296 ALA A N 1
ATOM 2329 C CA . ALA A 1 296 ? 14.017 -8.193 -29.995 1.00 77.06 296 ALA A CA 1
ATOM 2330 C C . ALA A 1 296 ? 13.375 -6.801 -30.030 1.00 77.06 296 ALA A C 1
ATOM 2332 O O . ALA A 1 296 ? 13.169 -6.169 -28.993 1.00 77.06 296 ALA A O 1
ATOM 2333 N N . ILE A 1 297 ? 13.021 -6.340 -31.226 1.00 75.25 297 ILE A N 1
ATOM 2334 C CA . ILE A 1 297 ? 12.163 -5.172 -31.407 1.00 75.25 297 ILE A CA 1
ATOM 2335 C C . ILE A 1 297 ? 10.762 -5.675 -31.699 1.00 75.25 297 ILE A C 1
ATOM 2337 O O . ILE A 1 297 ? 10.564 -6.493 -32.601 1.00 75.25 297 ILE A O 1
ATOM 2341 N N . THR A 1 298 ? 9.790 -5.166 -30.959 1.00 70.62 298 THR A N 1
ATOM 2342 C CA . THR A 1 298 ? 8.380 -5.484 -31.152 1.00 70.62 298 THR A CA 1
ATOM 2343 C C . THR A 1 298 ? 7.606 -4.210 -31.418 1.00 70.62 298 THR A C 1
ATOM 2345 O O . THR A 1 298 ? 7.732 -3.221 -30.694 1.00 70.62 298 THR A O 1
ATOM 2348 N N . GLU A 1 299 ? 6.805 -4.220 -32.475 1.00 65.12 299 GLU A N 1
ATOM 2349 C CA . GLU A 1 299 ? 5.886 -3.131 -32.772 1.00 65.12 299 GLU A CA 1
ATOM 2350 C C . GLU A 1 299 ? 4.515 -3.479 -32.197 1.00 65.12 299 GLU A C 1
ATOM 2352 O O . GLU A 1 299 ? 3.870 -4.440 -32.616 1.00 65.12 299 GLU A O 1
ATOM 2357 N N . ASP A 1 300 ? 4.071 -2.696 -31.217 1.00 61.12 300 ASP A N 1
ATOM 2358 C CA . ASP A 1 300 ? 2.721 -2.790 -30.673 1.00 61.12 300 ASP A CA 1
ATOM 2359 C C . ASP A 1 300 ? 1.896 -1.618 -31.213 1.00 61.12 300 ASP A C 1
ATOM 2361 O O . ASP A 1 300 ? 2.293 -0.454 -31.126 1.00 61.12 300 ASP A O 1
ATOM 2365 N N . LYS A 1 301 ? 0.700 -1.923 -31.722 1.00 47.09 301 LYS A N 1
ATOM 2366 C CA . LYS A 1 301 ? -0.280 -0.957 -32.235 1.00 47.09 301 LYS A CA 1
ATOM 2367 C C . LYS A 1 301 ? -0.583 0.190 -31.258 1.00 47.09 301 LYS A C 1
ATOM 2369 O O . LYS A 1 301 ? -0.989 1.261 -31.705 1.00 47.09 301 LYS A O 1
ATOM 2374 N N . TYR A 1 302 ? -0.419 -0.021 -29.950 1.00 48.09 302 TYR A N 1
ATOM 2375 C CA . TYR A 1 302 ? -0.731 0.973 -28.917 1.00 48.09 302 TYR A CA 1
ATOM 2376 C C . TYR A 1 302 ? 0.497 1.626 -28.270 1.00 48.09 302 TYR A C 1
ATOM 2378 O O . TYR A 1 302 ? 0.383 2.747 -27.777 1.00 48.09 302 TYR A O 1
ATOM 2386 N N . ARG A 1 303 ? 1.658 0.956 -28.261 1.00 50.62 303 ARG A N 1
ATOM 2387 C CA . ARG A 1 303 ? 2.904 1.473 -27.656 1.00 50.62 303 ARG A CA 1
ATOM 2388 C C . ARG A 1 303 ? 3.930 1.968 -28.678 1.00 50.62 303 ARG A C 1
ATOM 2390 O O . ARG A 1 303 ? 4.918 2.580 -28.286 1.00 50.62 303 ARG A O 1
ATOM 2397 N N . GLY A 1 304 ? 3.689 1.742 -29.969 1.00 61.12 304 GLY A N 1
ATOM 2398 C CA . GLY A 1 304 ? 4.669 1.985 -31.021 1.00 61.12 304 GLY A CA 1
ATOM 2399 C C . GLY A 1 304 ? 5.801 0.956 -30.978 1.00 61.12 304 GLY A C 1
ATOM 2400 O O . GLY A 1 304 ? 5.621 -0.179 -30.530 1.00 61.12 304 GLY A O 1
ATOM 2401 N N . LEU A 1 305 ? 6.981 1.355 -31.452 1.00 62.59 305 LEU A N 1
ATOM 2402 C CA . LEU A 1 305 ? 8.181 0.525 -31.401 1.00 62.59 305 LEU A CA 1
ATOM 2403 C C . LEU A 1 305 ? 8.667 0.392 -29.958 1.00 62.59 305 LEU A C 1
ATOM 2405 O O . LEU A 1 305 ? 9.079 1.367 -29.332 1.00 62.59 305 LEU A O 1
ATOM 2409 N N . THR A 1 306 ? 8.644 -0.833 -29.448 1.00 61.34 306 THR A N 1
ATOM 2410 C CA . THR A 1 306 ? 9.151 -1.179 -28.121 1.00 61.34 306 THR A CA 1
ATOM 2411 C C . THR A 1 306 ? 10.373 -2.072 -28.264 1.00 61.34 306 THR A C 1
ATOM 2413 O O . THR A 1 306 ? 10.383 -3.033 -29.034 1.00 61.34 306 THR A O 1
ATOM 2416 N N . MET A 1 307 ? 11.437 -1.717 -27.547 1.00 63.50 307 MET A N 1
ATOM 2417 C CA . MET A 1 307 ? 12.611 -2.571 -27.409 1.00 63.50 307 MET A CA 1
ATOM 2418 C C . MET A 1 307 ? 12.342 -3.532 -26.255 1.00 63.50 307 MET A C 1
ATOM 2420 O O . MET A 1 307 ? 12.067 -3.080 -25.145 1.00 63.50 307 MET A O 1
ATOM 2424 N N . GLY A 1 308 ? 12.373 -4.834 -26.530 1.00 62.72 308 GLY A N 1
ATOM 2425 C CA . GLY A 1 308 ? 12.355 -5.851 -25.484 1.00 62.72 308 GLY A CA 1
ATOM 2426 C C . GLY A 1 308 ? 13.688 -5.908 -24.738 1.00 62.72 308 GLY A C 1
ATOM 2427 O O . GLY A 1 308 ? 14.688 -5.334 -25.184 1.00 62.72 308 GLY A O 1
ATOM 2428 N N . ASP A 1 309 ? 13.703 -6.629 -23.619 1.00 61.88 309 ASP A N 1
ATOM 2429 C CA . ASP A 1 309 ? 14.927 -6.877 -22.863 1.00 61.88 309 ASP A CA 1
ATOM 2430 C C . ASP A 1 309 ? 15.949 -7.641 -23.720 1.00 61.88 309 ASP A C 1
ATOM 2432 O O . ASP A 1 309 ? 15.617 -8.492 -24.553 1.00 61.88 309 ASP A O 1
ATOM 2436 N N . THR A 1 310 ? 17.225 -7.296 -23.548 1.00 68.06 310 THR A N 1
ATOM 2437 C CA . THR A 1 310 ? 18.325 -7.952 -24.260 1.00 68.06 310 THR A CA 1
ATOM 2438 C C . THR A 1 310 ? 18.695 -9.269 -23.584 1.00 68.06 310 THR A C 1
ATOM 2440 O O . THR A 1 310 ? 18.635 -9.357 -22.358 1.00 68.06 310 THR A O 1
ATOM 2443 N N . THR A 1 311 ? 19.192 -10.241 -24.348 1.00 73.94 311 THR A N 1
ATOM 2444 C CA . THR A 1 311 ? 19.772 -11.481 -23.813 1.00 73.94 311 THR A CA 1
ATOM 2445 C C . THR A 1 311 ? 20.862 -11.217 -22.774 1.00 73.94 311 THR A C 1
ATOM 2447 O O . THR A 1 311 ? 21.482 -10.143 -22.740 1.00 73.94 311 THR A O 1
ATOM 2450 N N . GLY A 1 312 ? 21.171 -12.239 -21.973 1.00 74.38 312 GLY A N 1
ATOM 2451 C CA . GLY A 1 312 ? 22.425 -12.305 -2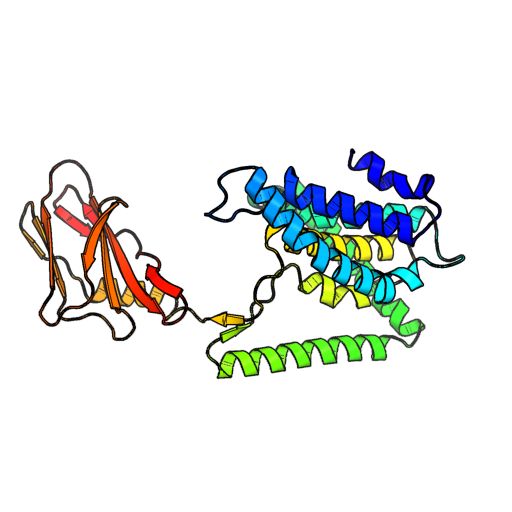1.238 1.00 74.38 312 GLY A CA 1
ATOM 2452 C C . GLY A 1 312 ? 23.638 -12.050 -22.151 1.00 74.38 312 GLY A C 1
ATOM 2453 O O . GLY A 1 312 ? 23.558 -12.226 -23.375 1.00 74.38 312 GLY A O 1
ATOM 2454 N N . PRO A 1 313 ? 24.758 -11.576 -21.579 1.00 78.19 313 PRO A N 1
ATOM 2455 C CA . PRO A 1 313 ? 25.938 -11.226 -22.352 1.00 78.19 313 PRO A CA 1
ATOM 2456 C C . PRO A 1 313 ? 26.639 -12.481 -22.873 1.00 78.19 313 PRO A C 1
ATOM 2458 O O . PRO A 1 313 ? 27.224 -13.240 -22.102 1.00 78.19 313 PRO A O 1
ATOM 2461 N N . ALA A 1 314 ? 26.651 -12.647 -24.191 1.00 84.56 314 ALA A N 1
ATOM 2462 C CA . ALA A 1 314 ? 27.510 -13.613 -24.850 1.00 84.56 314 ALA A CA 1
ATOM 2463 C C . ALA A 1 314 ? 28.912 -13.015 -25.030 1.00 84.56 314 ALA A C 1
ATOM 2465 O O . ALA A 1 314 ? 29.072 -11.851 -25.397 1.00 84.56 314 ALA A O 1
ATOM 2466 N N . VAL A 1 315 ? 29.951 -13.790 -24.743 1.00 87.56 315 VAL A N 1
ATOM 2467 C CA . VAL A 1 315 ? 31.330 -13.304 -24.657 1.00 87.56 315 VAL A CA 1
ATOM 2468 C C . VAL A 1 315 ? 32.156 -13.848 -25.812 1.00 87.56 315 VAL A C 1
ATOM 2470 O O . VAL A 1 315 ? 32.335 -15.059 -25.962 1.00 87.56 315 VAL A O 1
ATOM 2473 N N . TRP A 1 316 ? 32.736 -12.934 -26.588 1.00 88.12 316 TRP A N 1
ATOM 2474 C CA . TRP A 1 316 ? 33.826 -13.238 -27.502 1.00 88.12 316 TRP A CA 1
ATOM 2475 C C . TRP A 1 316 ? 35.158 -12.938 -26.812 1.00 88.12 316 TRP A C 1
ATOM 2477 O O . TRP A 1 316 ? 35.578 -11.787 -26.677 1.00 88.12 316 TRP A O 1
ATOM 2487 N N . HIS A 1 317 ? 35.811 -13.996 -26.340 1.00 87.69 317 HIS A N 1
ATOM 2488 C CA . HIS A 1 317 ? 37.005 -13.935 -25.501 1.00 87.69 317 HIS A CA 1
ATOM 2489 C C . HIS A 1 317 ? 38.236 -13.452 -26.272 1.00 87.69 317 HIS A C 1
ATOM 2491 O O . HIS A 1 317 ? 38.349 -13.636 -27.488 1.00 87.69 317 HIS A O 1
ATOM 2497 N N . ALA A 1 318 ? 39.215 -12.888 -25.560 1.00 83.88 318 ALA A N 1
ATOM 2498 C CA . ALA A 1 318 ? 40.469 -12.415 -26.159 1.00 83.88 318 ALA A CA 1
ATOM 2499 C C . ALA A 1 318 ? 41.224 -13.531 -26.914 1.00 83.88 318 ALA A C 1
ATOM 2501 O O . ALA A 1 318 ? 41.771 -13.289 -27.986 1.00 83.88 318 ALA A O 1
ATOM 2502 N N . ASN A 1 319 ? 41.149 -14.775 -26.429 1.00 81.31 319 ASN A N 1
ATOM 2503 C CA . ASN A 1 319 ? 41.713 -15.975 -27.069 1.00 81.31 319 ASN A CA 1
ATOM 2504 C C . ASN A 1 319 ? 40.972 -16.424 -28.356 1.00 81.31 319 ASN A C 1
ATOM 2506 O O . ASN A 1 319 ? 41.369 -17.411 -28.968 1.00 81.31 319 ASN A O 1
ATOM 2510 N N . GLY A 1 320 ? 39.895 -15.735 -28.750 1.00 81.38 320 GLY A N 1
ATOM 2511 C CA . GLY A 1 320 ? 39.100 -16.025 -29.945 1.00 81.38 320 GLY A CA 1
ATOM 2512 C C . GLY A 1 320 ? 37.934 -16.993 -29.729 1.00 81.38 320 GLY A C 1
ATOM 2513 O O . GLY A 1 320 ? 37.175 -17.211 -30.670 1.00 81.38 320 GLY A O 1
ATOM 2514 N N . THR A 1 321 ? 37.747 -17.544 -28.523 1.00 85.62 321 THR A N 1
ATOM 2515 C CA . THR A 1 321 ? 36.635 -18.464 -28.227 1.00 85.62 321 THR A CA 1
ATOM 2516 C C . THR A 1 321 ? 35.325 -17.724 -27.953 1.00 85.62 321 THR A C 1
ATOM 2518 O O . THR A 1 321 ? 35.330 -16.568 -27.529 1.00 85.62 321 THR A O 1
ATOM 2521 N N . TRP A 1 322 ? 34.198 -18.405 -28.155 1.00 85.06 322 TRP A N 1
ATOM 2522 C CA . TRP A 1 322 ? 32.849 -17.891 -27.900 1.00 85.06 322 TRP A CA 1
ATOM 2523 C C . TRP A 1 322 ? 32.175 -18.633 -26.744 1.00 85.06 322 TRP A C 1
ATOM 2525 O O . TRP A 1 322 ? 32.273 -19.857 -26.668 1.00 85.06 322 TRP A O 1
ATOM 2535 N N . SER A 1 323 ? 31.476 -17.902 -25.875 1.00 83.06 323 SER A N 1
ATOM 2536 C CA . SER A 1 323 ? 30.581 -18.463 -24.854 1.00 83.06 323 SER A CA 1
ATOM 2537 C C . SER A 1 323 ? 29.278 -17.667 -24.810 1.00 83.06 323 SER A C 1
ATOM 2539 O O . SER A 1 323 ? 29.329 -16.468 -24.544 1.00 83.06 323 SER A O 1
ATOM 2541 N N . ALA A 1 324 ? 28.149 -18.326 -25.056 1.00 72.94 324 ALA A N 1
ATOM 2542 C CA . ALA A 1 324 ? 26.799 -17.765 -24.990 1.00 72.94 324 ALA A CA 1
ATOM 2543 C C . ALA A 1 324 ? 26.023 -18.362 -23.814 1.00 72.94 324 ALA A C 1
ATOM 2545 O O . ALA A 1 324 ? 26.273 -19.553 -23.509 1.00 72.94 324 ALA A O 1
#

Sequence (324 aa):
MSIATTILLPLFEKSSTGCFSVALTIVFLHVALISDPPDEPAISGFKDIFCIASGRILPAVALATTVYLVCIQDAHQGRRQTRLSWTSWLTGLWSGALCNFFGQLFQDGWGPKAQKILLIFLTATLYFIICRIRKLHREQQLTRCLTLYGLLIVGLYITNRIFGFLGLRLHIHHYLWPLLLLPGASTCGPYASFYEGLLLGISTNGIARWGFDNLAEVQGPISDKSVESLLLNMISPIINGTHISFEWSGLPNSCNGINILVNDVLRFQDFNPPGGHSFVWRREDLGLPLYFRFGAITEDKYRGLTMGDTTGPAVWHANGTWSA

Secondary structure (DSSP, 8-state):
--HHHHHTGGGT---HHHHHHHHHHHHHHHIIIIIS----TT--SHHHHHHHHHHHHHHHHHHHHHHIIIIITTTSSGGG--HHHHHHHHHHHHHHHTHHHHHHHHHS---HHHHHHHHHHHHHHHHHHHHHHHHHHHTT-HHHHHHHHHHHHHHHHHHHHHHHHTTEEE---TTHHHHHHHHHH--SSHHHHHHHHHHHHHHHHHHHHH-S--SEEE--SSTHHHHHHHHHHH--EEEETTEEEEEES---TT-SEEEEEETTEEEEEE---SS-EEEEEE-S-TTS-EEEEEEEEEEETTTEEEEEEEPP-EEE-TTS-EE-

Foldseek 3Di:
DDLVVLLCVLVPDPDPVVNQLVLLVVLLCCLCQPQPHADDPPDPDNVVSVVLSVVLVVVLSVLSVVCCVQFPVVQCDDPLHDSLQSSLLSLLQNCQLNVVVLVVVPVVDVPPVNVVVVVVVVVLVVVLLVVLCVVCVVVVNNVVVVVLLVVVVVVLVVVQVVLVVVQWHFDDFQLVVLVSCLNSLRHRDSSSSSSNSNSSNNNSSRCSHPNPDDRIHRPPPDPPVVLLVVVVVQWDWDFDPQKIKTKGQFDPPQFQWKWKDKPNHTDDIDGTDHDIDMDMDGHPDLQAKIWIWMWGWGADPPPGIDIHDIHDTWICGSVRDTDD

pLDDT: mean 81.78, std 12.04, range [41.38, 97.25]

Radius of gyration: 26.97 Å; chains: 1; bounding box: 65×41×71 Å